Protein AF-0000000078818661 (afdb_homodimer)

pLDDT: mean 88.63, std 14.0, range [33.19, 98.12]

Radius of gyration: 23.19 Å; Cα contacts (8 Å, |Δi|>4): 278; chains: 2; bounding box: 68×76×62 Å

Nearest PDB structures (foldseek):
  8auw-assembly1_D  TM=5.737E-01  e=3.000E+00  Homo sapiens
  8auw-assembly1_D  TM=5.740E-01  e=3.003E+00  Homo sapiens

Secondary structure (DSSP, 8-state):
------------PPPPPPPHHHHHHHHHHHHHHHHHHHHHHHHHHH-HHHHHHHHHHHHHHHHHHHHHHHHHHHHHHHHHHHTTHHHHHHTTPPPPHHHHHHHHHHHHHHHH--HHHHHHHHHHHHHHHHHHHHHHHTTSS--/------------PPPPPPPHHHHHHHHHHHHHHHHHHHHHHHHHHH-HHHHHHHHHHHHHHHHHHHHHHHHHHHHHHHHHHHTTHHHHHHTTPPPPHHHHHHHHHHHHHHHH--HHHHHHHHHHHHHHHHHHHHHHHTTSS--

Sequence (286 aa):
MMTKTKSETPTFEIPRGYGMPVINLYFWVGLVSAILLRGIIIADHYSVFWGKAIWYLGVTGYLWFFTHRYHIAKRRFGVVKDLDLLEKVRTRQKLSEKDLEGMEYLLWSLSVSKERSNYLVISLFSVIAVCLSLCLDLGILKLMMTKTKSETPTFEIPRGYGMPVINLYFWVGLVSAILLRGIIIADHYSVFWGKAIWYLGVTGYLWFFTHRYHIAKRRFGVVKDLDLLEKVRTRQKLSEKDLEGMEYLLWSLSVSKERSNYLVISLFSVIAVCLSLCLDLGILKL

Organism: Methanosarcina acetivorans (strain ATCC 35395 / DSM 2834 / JCM 12185 / C2A) (NCBI:txid188937)

Structure (mmCIF, N/CA/C/O backbone):
data_AF-0000000078818661-model_v1
#
loop_
_entity.id
_entity.type
_entity.pdbx_description
1 polymer 'DUF4234 domain-containing protein'
#
loop_
_atom_site.group_PDB
_atom_site.id
_atom_site.type_symbol
_atom_site.label_atom_id
_atom_site.label_alt_id
_atom_site.label_comp_id
_atom_site.label_asym_id
_atom_site.label_entity_id
_atom_site.label_seq_id
_atom_site.pdbx_PDB_ins_code
_atom_site.Cartn_x
_atom_site.Cartn_y
_atom_site.Cartn_z
_atom_site.occupancy
_atom_site.B_iso_or_equiv
_atom_site.auth_seq_id
_atom_site.auth_comp_id
_atom_site.auth_asym_id
_atom_site.auth_atom_id
_atom_site.pdbx_PDB_model_num
ATOM 1 N N . MET A 1 1 ? -34.562 42.719 -7.43 1 33.19 1 MET A N 1
ATOM 2 C CA . MET A 1 1 ? -33.688 42.125 -6.41 1 33.19 1 MET A CA 1
ATOM 3 C C . MET A 1 1 ? -33.094 40.812 -6.891 1 33.19 1 MET A C 1
ATOM 5 O O . MET A 1 1 ? -33.812 39.812 -7.074 1 33.19 1 MET A O 1
ATOM 9 N N . MET A 1 2 ? -32.125 40.812 -7.746 1 39.88 2 MET A N 1
ATOM 10 C CA . MET A 1 2 ? -31.422 39.656 -8.344 1 39.88 2 MET A CA 1
ATOM 11 C C . MET A 1 2 ? -30.781 38.781 -7.273 1 39.88 2 MET A C 1
ATOM 13 O O . MET A 1 2 ? -29.969 39.25 -6.488 1 39.88 2 MET A O 1
ATOM 17 N N . THR A 1 3 ? -31.438 37.781 -6.723 1 40.47 3 THR A N 1
ATOM 18 C CA . THR A 1 3 ? -30.844 36.781 -5.852 1 40.47 3 THR A CA 1
ATOM 19 C C . THR A 1 3 ? -29.516 36.281 -6.414 1 40.47 3 THR A C 1
ATOM 21 O O . THR A 1 3 ? -29.484 35.688 -7.496 1 40.47 3 THR A O 1
ATOM 24 N N . LYS A 1 4 ? -28.406 36.938 -6.227 1 41.94 4 LYS A N 1
ATOM 25 C CA . LYS A 1 4 ? -27.094 36.344 -6.461 1 41.94 4 LYS A CA 1
ATOM 26 C C . LYS A 1 4 ? -27.047 34.875 -5.965 1 41.94 4 LYS A C 1
ATOM 28 O O . LYS A 1 4 ? -27.125 34.625 -4.762 1 41.94 4 LYS A O 1
ATOM 33 N N . THR A 1 5 ? -27.438 33.906 -6.633 1 40.78 5 THR A N 1
ATOM 34 C CA . THR A 1 5 ? -27.125 32.531 -6.34 1 40.78 5 THR A CA 1
ATOM 35 C C . THR A 1 5 ? -25.641 32.344 -6.023 1 40.78 5 THR A C 1
ATOM 37 O O . THR A 1 5 ? -24.797 32.438 -6.918 1 40.78 5 THR A O 1
ATOM 40 N N . LYS A 1 6 ? -25.188 32.844 -4.898 1 42.25 6 LYS A N 1
ATOM 41 C CA . LYS A 1 6 ? -23.859 32.469 -4.422 1 42.25 6 LYS A CA 1
ATOM 42 C C . LYS A 1 6 ? -23.547 31.016 -4.754 1 42.25 6 LYS A C 1
ATOM 44 O O . LYS A 1 6 ? -24.25 30.109 -4.293 1 42.25 6 LYS A O 1
ATOM 49 N N . SER A 1 7 ? -23.125 30.594 -5.855 1 42.97 7 SER A N 1
ATOM 50 C CA . SER A 1 7 ? -22.562 29.297 -6.188 1 42.97 7 SER A CA 1
ATOM 51 C C . SER A 1 7 ? -21.781 28.719 -5.012 1 42.97 7 SER A C 1
ATOM 53 O O . SER A 1 7 ? -20.766 29.281 -4.586 1 42.97 7 SER A O 1
ATOM 55 N N . GLU A 1 8 ? -22.375 28.188 -3.936 1 43 8 GLU A N 1
ATOM 56 C CA . GLU A 1 8 ? -21.734 27.469 -2.844 1 43 8 GLU A CA 1
ATOM 57 C C . GLU A 1 8 ? -20.609 26.578 -3.359 1 43 8 GLU A C 1
ATOM 59 O O . GLU A 1 8 ? -20.859 25.688 -4.176 1 43 8 GLU A O 1
ATOM 64 N N . THR A 1 9 ? -19.469 26.953 -3.752 1 49.12 9 THR A N 1
ATOM 65 C CA . THR A 1 9 ? -18.328 26.094 -4.039 1 49.12 9 THR A CA 1
ATOM 66 C C . THR A 1 9 ? -18.375 24.828 -3.189 1 49.12 9 THR A C 1
ATOM 68 O O . THR A 1 9 ? -18.531 24.906 -1.968 1 49.12 9 THR A O 1
ATOM 71 N N . PRO A 1 10 ? -18.844 23.781 -3.66 1 58.66 10 PRO A N 1
ATOM 72 C CA . PRO A 1 10 ? -18.969 22.547 -2.869 1 58.66 10 PRO A CA 1
ATOM 73 C C . PRO A 1 10 ? -17.859 22.406 -1.827 1 58.66 10 PRO A C 1
ATOM 75 O O . PRO A 1 10 ? -16.672 22.516 -2.16 1 58.66 10 PRO A O 1
ATOM 78 N N . THR A 1 11 ? -18.141 22.891 -0.631 1 74.5 11 THR A N 1
ATOM 79 C CA . THR A 1 11 ? -17.25 22.844 0.518 1 74.5 11 THR A CA 1
ATOM 80 C C . THR A 1 11 ? -16.672 21.438 0.705 1 74.5 11 THR A C 1
ATOM 82 O O . THR A 1 11 ? -17.406 20.453 0.696 1 74.5 11 THR A O 1
ATOM 85 N N . PHE A 1 12 ? -15.43 21.203 0.34 1 86 12 PHE A N 1
ATOM 86 C CA . PHE A 1 12 ? -14.719 19.938 0.552 1 86 12 PHE A CA 1
ATOM 87 C C . PHE A 1 12 ? -14.984 19.406 1.954 1 86 12 PHE A C 1
ATOM 89 O O . PHE A 1 12 ? -14.844 20.125 2.939 1 86 12 PHE A O 1
ATOM 96 N N . GLU A 1 13 ? -15.602 18.203 1.942 1 92.81 13 GLU A N 1
ATOM 97 C CA . GLU A 1 13 ? -15.828 17.547 3.227 1 92.81 13 GLU A CA 1
ATOM 98 C C . GLU A 1 13 ? -14.68 16.609 3.586 1 92.81 13 GLU A C 1
ATOM 100 O O . GLU A 1 13 ? -14.266 15.773 2.775 1 92.81 13 GLU A O 1
ATOM 105 N N . ILE A 1 14 ? -14.172 16.703 4.789 1 95.19 14 ILE A N 1
ATOM 106 C CA . ILE A 1 14 ? -13.109 15.844 5.293 1 95.19 14 ILE A CA 1
ATOM 107 C C . ILE A 1 14 ? -13.672 14.445 5.555 1 95.19 14 ILE A C 1
ATOM 109 O O . ILE A 1 14 ? -14.695 14.297 6.227 1 95.19 14 ILE A O 1
ATOM 113 N N . PRO A 1 15 ? -13.023 13.492 5.035 1 95.31 15 PRO A N 1
ATOM 114 C CA . PRO A 1 15 ? -13.508 12.125 5.27 1 95.31 15 PRO A CA 1
ATOM 115 C C . PRO A 1 15 ? -13.492 11.742 6.75 1 95.31 15 PRO A C 1
ATOM 117 O O . PRO A 1 15 ? -12.703 12.281 7.523 1 95.31 15 PRO A O 1
ATOM 120 N N . ARG A 1 16 ? -14.43 10.805 6.977 1 93.12 16 ARG A N 1
ATOM 121 C CA . ARG A 1 16 ? -14.453 10.25 8.328 1 93.12 16 ARG A CA 1
ATOM 122 C C . ARG A 1 16 ? -13.57 9.016 8.422 1 93.12 16 ARG A C 1
ATOM 124 O O . ARG A 1 16 ? -13.547 8.188 7.512 1 93.12 16 ARG A O 1
ATOM 131 N N . GLY A 1 17 ? -12.891 8.961 9.57 1 92.38 17 GLY A N 1
ATOM 132 C CA . GLY A 1 17 ? -12.047 7.801 9.797 1 92.38 17 GLY A CA 1
ATOM 133 C C . GLY A 1 17 ? -12.828 6.516 9.992 1 92.38 17 GLY A C 1
ATOM 134 O O . GLY A 1 17 ? -13.938 6.535 10.539 1 92.38 17 GLY A O 1
ATOM 135 N N . TYR A 1 18 ? -12.219 5.426 9.555 1 92.19 18 TYR A N 1
ATOM 136 C CA . TYR A 1 18 ? -12.805 4.113 9.797 1 92.19 18 TYR A CA 1
ATOM 137 C C . TYR A 1 18 ? -12.586 3.682 11.242 1 92.19 18 TYR A C 1
ATOM 139 O O . TYR A 1 18 ? -11.594 4.055 11.867 1 92.19 18 TYR A O 1
ATOM 147 N N . GLY A 1 19 ? -13.555 2.807 11.672 1 93.94 19 GLY A N 1
ATOM 148 C CA . GLY A 1 19 ? -13.359 2.23 12.992 1 93.94 19 GLY A CA 1
ATOM 149 C C . GLY A 1 19 ? -12.336 1.109 13.008 1 93.94 19 GLY A C 1
ATOM 150 O O . GLY A 1 19 ? -11.969 0.582 11.961 1 93.94 19 GLY A O 1
ATOM 151 N N . MET A 1 20 ? -11.906 0.741 14.195 1 94.31 20 MET A N 1
ATOM 152 C CA . MET A 1 20 ? -10.844 -0.239 14.375 1 94.31 20 MET A CA 1
ATOM 153 C C . MET A 1 20 ? -11.266 -1.607 13.852 1 94.31 20 MET A C 1
ATOM 155 O O . MET A 1 20 ? -10.461 -2.316 13.242 1 94.31 20 MET A O 1
ATOM 159 N N . PRO A 1 21 ? -12.469 -2.018 14 1 96.06 21 PRO A N 1
ATOM 160 C CA . PRO A 1 21 ? -12.859 -3.322 13.461 1 96.06 21 PRO A CA 1
ATOM 161 C C . PRO A 1 21 ? -12.719 -3.406 11.945 1 96.06 21 PRO A C 1
ATOM 163 O O . PRO A 1 21 ? -12.32 -4.445 11.414 1 96.06 21 PRO A O 1
ATOM 166 N N . VAL A 1 22 ? -13.062 -2.318 11.297 1 95.44 22 VAL A N 1
ATOM 167 C CA . VAL A 1 22 ? -12.938 -2.289 9.836 1 95.44 22 VAL A CA 1
ATOM 168 C C . VAL A 1 22 ? -11.461 -2.348 9.445 1 95.44 22 VAL A C 1
ATOM 170 O O . VAL A 1 22 ? -11.086 -3.092 8.539 1 95.44 22 VAL A O 1
ATOM 173 N N . ILE A 1 23 ? -10.68 -1.639 10.094 1 96.06 23 ILE A N 1
ATOM 174 C CA . ILE A 1 23 ? -9.242 -1.621 9.82 1 96.06 23 ILE A CA 1
ATOM 175 C C . ILE A 1 23 ? -8.664 -3.021 10.008 1 96.06 23 ILE A C 1
ATOM 177 O O . ILE A 1 23 ? -7.91 -3.508 9.164 1 96.06 23 ILE A O 1
ATOM 181 N N . ASN A 1 24 ? -9.086 -3.648 11.062 1 95.56 24 ASN A N 1
ATOM 182 C CA . ASN A 1 24 ? -8.602 -4.996 11.344 1 95.56 24 ASN A CA 1
ATOM 183 C C . ASN A 1 24 ? -9.094 -6 10.305 1 95.56 24 ASN A C 1
ATOM 185 O O . ASN A 1 24 ? -8.367 -6.93 9.945 1 95.56 24 ASN A O 1
ATOM 189 N N . LEU A 1 25 ? -10.258 -5.863 9.867 1 96.31 25 LEU A N 1
ATOM 190 C CA . LEU A 1 25 ? -10.805 -6.742 8.844 1 96.31 25 LEU A CA 1
ATOM 191 C C . LEU A 1 25 ? -9.945 -6.719 7.586 1 96.31 25 LEU A C 1
ATOM 193 O O . LEU A 1 25 ? -9.547 -7.773 7.086 1 96.31 25 LEU A O 1
ATOM 197 N N . TYR A 1 26 ? -9.68 -5.57 7.152 1 95.5 26 TYR A N 1
ATOM 198 C CA . TYR A 1 26 ? -8.922 -5.457 5.91 1 95.5 26 TYR A CA 1
ATOM 199 C C . TYR A 1 26 ? -7.473 -5.879 6.117 1 95.5 26 TYR A C 1
ATOM 201 O O . TYR A 1 26 ? -6.832 -6.402 5.199 1 95.5 26 TYR A O 1
ATOM 209 N N . PHE A 1 27 ? -6.961 -5.684 7.324 1 96 27 PHE A N 1
ATOM 210 C CA . PHE A 1 27 ? -5.645 -6.223 7.641 1 96 27 PHE A CA 1
ATOM 211 C C . PHE A 1 27 ? -5.621 -7.734 7.453 1 96 27 PHE A C 1
ATOM 213 O O . PHE A 1 27 ? -4.73 -8.273 6.793 1 96 27 PHE A O 1
ATOM 220 N N . TRP A 1 28 ? -6.605 -8.391 7.941 1 94.81 28 TRP A N 1
ATOM 221 C CA . TRP A 1 28 ? -6.664 -9.852 7.875 1 94.81 28 TRP A CA 1
ATOM 222 C C . TRP A 1 28 ? -6.906 -10.32 6.445 1 94.81 28 TRP A C 1
ATOM 224 O O . TRP A 1 28 ? -6.352 -11.336 6.016 1 94.81 28 TRP A O 1
ATOM 234 N N . VAL A 1 29 ? -7.711 -9.617 5.707 1 95.44 29 VAL A N 1
ATOM 235 C CA . VAL A 1 29 ? -7.953 -9.953 4.309 1 95.44 29 VAL A CA 1
ATOM 236 C C . VAL A 1 29 ? -6.637 -9.914 3.533 1 95.44 29 VAL A C 1
ATOM 238 O O . VAL A 1 29 ? -6.328 -10.828 2.766 1 95.44 29 VAL A O 1
ATOM 241 N N . GLY A 1 30 ? -5.887 -8.844 3.764 1 94.38 30 GLY A N 1
ATOM 242 C CA . GLY A 1 30 ? -4.598 -8.727 3.104 1 94.38 30 GLY A CA 1
ATOM 243 C C . GLY A 1 30 ? -3.617 -9.812 3.506 1 94.38 30 GLY A C 1
ATOM 244 O O . GLY A 1 30 ? -2.936 -10.391 2.654 1 94.38 30 GLY A O 1
ATOM 245 N N . LEU A 1 31 ? -3.652 -10.125 4.754 1 93.94 31 LEU A N 1
ATOM 246 C CA . LEU A 1 31 ? -2.738 -11.125 5.297 1 93.94 31 LEU A CA 1
ATOM 247 C C . LEU A 1 31 ? -3.053 -12.508 4.742 1 93.94 31 LEU A C 1
ATOM 249 O O . LEU A 1 31 ? -2.162 -13.195 4.238 1 93.94 31 LEU A O 1
ATOM 253 N N . VAL A 1 32 ? -4.246 -12.883 4.809 1 94.75 32 VAL A N 1
ATOM 254 C CA . VAL A 1 32 ? -4.672 -14.203 4.348 1 94.75 32 VAL A CA 1
ATOM 255 C C . VAL A 1 32 ? -4.414 -14.336 2.85 1 94.75 32 VAL A C 1
ATOM 257 O O . VAL A 1 32 ? -3.91 -15.359 2.387 1 94.75 32 VAL A O 1
ATOM 260 N N . SER A 1 33 ? -4.699 -13.305 2.084 1 94.5 33 SER A N 1
ATOM 261 C CA . SER A 1 33 ? -4.48 -13.328 0.641 1 94.5 33 SER A CA 1
ATOM 262 C C . SER A 1 33 ? -3 -13.461 0.306 1 94.5 33 SER A C 1
ATOM 264 O O . SER A 1 33 ? -2.631 -14.188 -0.62 1 94.5 33 SER A O 1
ATOM 266 N N . ALA A 1 34 ? -2.18 -12.781 1.08 1 92.44 34 ALA A N 1
ATOM 267 C CA . ALA A 1 34 ? -0.736 -12.875 0.88 1 92.44 34 ALA A CA 1
ATOM 268 C C . ALA A 1 34 ? -0.245 -14.305 1.071 1 92.44 34 ALA A C 1
ATOM 270 O O . ALA A 1 34 ? 0.523 -14.82 0.256 1 92.44 34 ALA A O 1
ATOM 271 N N . ILE A 1 35 ? -0.68 -14.898 2.072 1 91.81 35 ILE A N 1
ATOM 272 C CA . ILE A 1 35 ? -0.265 -16.266 2.404 1 91.81 35 ILE A CA 1
ATOM 273 C C . ILE A 1 35 ? -0.778 -17.234 1.345 1 91.81 35 ILE A C 1
ATOM 275 O O . ILE A 1 35 ? -0.036 -18.094 0.876 1 91.81 35 ILE A O 1
ATOM 279 N N . LEU A 1 36 ? -2.004 -17.109 0.917 1 92.31 36 LEU A N 1
ATOM 280 C CA . LEU A 1 36 ? -2.6 -17.984 -0.092 1 92.31 36 LEU A CA 1
ATOM 281 C C . LEU A 1 36 ? -1.833 -17.891 -1.407 1 92.31 36 LEU A C 1
ATOM 283 O O . LEU A 1 36 ? -1.448 -18.922 -1.976 1 92.31 36 LEU A O 1
ATOM 287 N N . LEU A 1 37 ? -1.537 -16.75 -1.837 1 90.06 37 LEU A N 1
ATOM 288 C CA . LEU A 1 37 ? -0.916 -16.547 -3.143 1 90.06 37 LEU A CA 1
ATOM 289 C C . LEU A 1 37 ? 0.543 -17 -3.121 1 90.06 37 LEU A C 1
ATOM 291 O O . LEU A 1 37 ? 1.099 -17.375 -4.156 1 90.06 37 LEU A O 1
ATOM 295 N N . ARG A 1 38 ? 1.133 -17 -1.947 1 89.56 38 ARG A N 1
ATOM 296 C CA . ARG A 1 38 ? 2.488 -17.531 -1.834 1 89.56 38 ARG A CA 1
ATOM 297 C C . ARG A 1 38 ? 2.475 -19.062 -1.725 1 89.56 38 ARG A C 1
ATOM 299 O O . ARG A 1 38 ? 3.451 -19.719 -2.078 1 89.56 38 ARG A O 1
ATOM 306 N N . GLY A 1 39 ? 1.391 -19.516 -1.301 1 86.81 39 GLY A N 1
ATOM 307 C CA . GLY A 1 39 ? 1.268 -20.953 -1.115 1 86.81 39 GLY A CA 1
ATOM 308 C C . GLY A 1 39 ? 0.854 -21.688 -2.377 1 86.81 39 GLY A C 1
ATOM 309 O O . GLY A 1 39 ? 0.792 -22.922 -2.396 1 86.81 39 GLY A O 1
ATOM 310 N N . ILE A 1 40 ? 0.627 -21 -3.475 1 85.19 40 ILE A N 1
ATOM 311 C CA . ILE A 1 40 ? 0.124 -21.609 -4.703 1 85.19 40 ILE A CA 1
ATOM 312 C C . ILE A 1 40 ? 1.119 -22.641 -5.211 1 85.19 40 ILE A C 1
ATOM 314 O O . ILE A 1 40 ? 0.721 -23.688 -5.73 1 85.19 40 ILE A O 1
ATOM 318 N N . ILE A 1 41 ? 2.373 -22.344 -5.105 1 78.88 41 ILE A N 1
ATOM 319 C CA . ILE A 1 41 ? 3.4 -23.234 -5.617 1 78.88 41 ILE A CA 1
ATOM 320 C C . ILE A 1 41 ? 3.312 -24.578 -4.898 1 78.88 41 ILE A C 1
ATOM 322 O O . ILE A 1 41 ? 3.471 -25.641 -5.52 1 78.88 41 ILE A O 1
ATOM 326 N N . ILE A 1 42 ? 3.107 -24.531 -3.629 1 80.06 42 ILE A N 1
ATOM 327 C CA . ILE A 1 42 ? 2.975 -25.75 -2.83 1 80.06 42 ILE A CA 1
ATOM 328 C C . ILE A 1 42 ? 1.675 -26.453 -3.188 1 80.06 42 ILE A C 1
ATOM 330 O O . ILE A 1 42 ? 1.65 -27.688 -3.322 1 80.06 42 ILE A O 1
ATOM 334 N N . ALA A 1 43 ? 0.648 -25.734 -3.4 1 82.44 43 ALA A N 1
ATOM 335 C CA . ALA A 1 43 ? -0.659 -26.297 -3.727 1 82.44 43 ALA A CA 1
ATOM 336 C C . ALA A 1 43 ? -0.633 -26.984 -5.086 1 82.44 43 ALA A C 1
ATOM 338 O O . ALA A 1 43 ? -1.254 -28.047 -5.266 1 82.44 43 ALA A O 1
ATOM 339 N N . ASP A 1 44 ? 0.111 -26.391 -5.957 1 78.81 44 ASP A N 1
ATOM 340 C CA . ASP A 1 44 ? 0.219 -26.938 -7.309 1 78.81 44 ASP A CA 1
ATOM 341 C C . ASP A 1 44 ? 0.931 -28.281 -7.297 1 78.81 44 ASP A C 1
ATOM 343 O O . ASP A 1 44 ? 0.694 -29.125 -8.172 1 78.81 44 ASP A O 1
ATOM 347 N N . HIS A 1 45 ? 1.771 -28.469 -6.328 1 76.81 45 HIS A N 1
ATOM 348 C CA . HIS A 1 45 ? 2.467 -29.734 -6.199 1 76.81 45 HIS A CA 1
ATOM 349 C C . HIS A 1 45 ? 1.516 -30.844 -5.75 1 76.81 45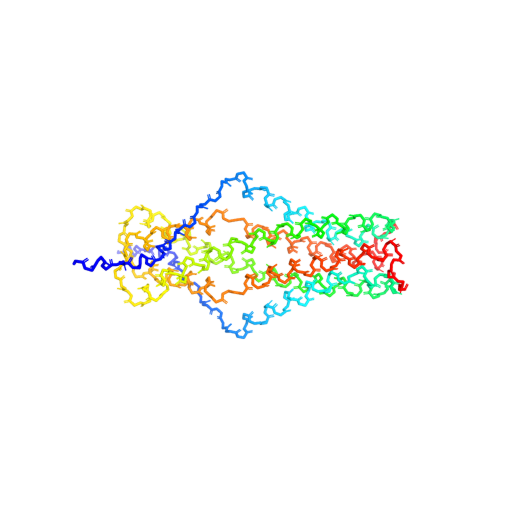 HIS A C 1
ATOM 351 O O . HIS A 1 45 ? 1.688 -32 -6.117 1 76.81 45 HIS A O 1
ATOM 357 N N . TYR A 1 46 ? 0.535 -30.484 -5.082 1 79.56 46 TYR A N 1
ATOM 358 C CA . TYR A 1 46 ? -0.405 -31.469 -4.566 1 79.56 46 TYR A CA 1
ATOM 359 C C . TYR A 1 46 ? -1.481 -31.797 -5.594 1 79.56 46 TYR A C 1
ATOM 361 O O . TYR A 1 46 ? -1.759 -32.969 -5.871 1 79.56 46 TYR A O 1
ATOM 369 N N . SER A 1 47 ? -2.168 -30.812 -6.051 1 83.75 47 SER A N 1
ATOM 370 C CA . SER A 1 47 ? -3.201 -31 -7.066 1 83.75 47 SER A CA 1
ATOM 371 C C . SER A 1 47 ? -3.518 -29.703 -7.789 1 83.75 47 SER A C 1
ATOM 373 O O . SER A 1 47 ? -3.445 -28.625 -7.195 1 83.75 47 SER A O 1
ATOM 375 N N . VAL A 1 48 ? -3.943 -29.859 -8.984 1 76.69 48 VAL A N 1
ATOM 376 C CA . VAL A 1 48 ? -4.328 -28.734 -9.828 1 76.69 48 VAL A CA 1
ATOM 377 C C . VAL A 1 48 ? -5.578 -28.062 -9.25 1 76.69 48 VAL A C 1
ATOM 379 O O . VAL A 1 48 ? -5.703 -26.844 -9.289 1 76.69 48 VAL A O 1
ATOM 382 N N . PHE A 1 49 ? -6.406 -28.875 -8.688 1 83.88 49 PHE A N 1
ATOM 383 C CA . PHE A 1 49 ? -7.648 -28.359 -8.117 1 83.88 49 PHE A CA 1
ATOM 384 C C . PHE A 1 49 ? -7.359 -27.391 -6.977 1 83.88 49 PHE A C 1
ATOM 386 O O . PHE A 1 49 ? -7.887 -26.281 -6.957 1 83.88 49 PHE A O 1
ATOM 393 N N . TRP A 1 50 ? -6.512 -27.766 -6.117 1 85.62 50 TRP A N 1
ATOM 394 C CA . TRP A 1 50 ? -6.199 -26.938 -4.961 1 85.62 50 TRP A CA 1
ATOM 395 C C . TRP A 1 50 ? -5.422 -25.703 -5.383 1 85.62 50 TRP A C 1
ATOM 397 O O . TRP A 1 50 ? -5.582 -24.625 -4.793 1 85.62 50 TRP A O 1
ATOM 407 N N . GLY A 1 51 ? -4.551 -25.812 -6.355 1 83.38 51 GLY A N 1
ATOM 408 C CA . GLY A 1 51 ? -3.865 -24.656 -6.895 1 83.38 51 GLY A CA 1
ATOM 409 C C . GLY A 1 51 ? -4.812 -23.594 -7.418 1 83.38 51 GLY A C 1
ATOM 410 O O . GLY A 1 51 ? -4.668 -22.406 -7.09 1 83.38 51 GLY A O 1
ATOM 411 N N . LYS A 1 52 ? -5.816 -24.078 -8.078 1 85.69 52 LYS A N 1
ATOM 412 C CA . LYS A 1 52 ? -6.793 -23.156 -8.648 1 85.69 52 LYS A CA 1
ATOM 413 C C . LYS A 1 52 ? -7.672 -22.547 -7.559 1 85.69 52 LYS A C 1
ATOM 415 O O . LYS A 1 52 ? -7.941 -21.344 -7.574 1 85.69 52 LYS A O 1
ATOM 420 N N . ALA A 1 53 ? -8.102 -23.312 -6.719 1 89.12 53 ALA A N 1
ATOM 421 C CA . ALA A 1 53 ? -8.961 -22.844 -5.633 1 89.12 53 ALA A CA 1
ATOM 422 C C . ALA A 1 53 ? -8.258 -21.766 -4.805 1 89.12 53 ALA A C 1
ATOM 424 O O . ALA A 1 53 ? -8.844 -20.719 -4.508 1 89.12 53 ALA A O 1
ATOM 425 N N . ILE A 1 54 ? -7.012 -22.016 -4.5 1 91.25 54 ILE A N 1
ATOM 426 C CA . ILE A 1 54 ? -6.227 -21.078 -3.695 1 91.25 54 ILE A CA 1
ATOM 427 C C . ILE A 1 54 ? -5.953 -19.812 -4.488 1 91.25 54 ILE A C 1
ATOM 429 O O . ILE A 1 54 ? -5.957 -18.703 -3.93 1 91.25 54 ILE A O 1
ATOM 433 N N . TRP A 1 55 ? -5.742 -19.969 -5.734 1 90.25 55 TRP A N 1
ATOM 434 C CA . TRP A 1 55 ? -5.539 -18.797 -6.59 1 90.25 55 TRP A CA 1
ATOM 435 C C . TRP A 1 55 ? -6.781 -17.922 -6.617 1 90.25 55 TRP A C 1
ATOM 437 O O . TRP A 1 55 ? -6.691 -16.703 -6.426 1 90.25 55 TRP A O 1
ATOM 447 N N . TYR A 1 56 ? -7.969 -18.484 -6.762 1 92.12 56 TYR A N 1
ATOM 448 C CA . TYR A 1 56 ? -9.219 -17.734 -6.801 1 92.12 56 TYR A CA 1
ATOM 449 C C . TYR A 1 56 ? -9.461 -17.016 -5.48 1 92.12 56 TYR A C 1
ATOM 451 O O . TYR A 1 56 ? -9.805 -15.828 -5.465 1 92.12 56 TYR A O 1
ATOM 459 N N . LEU A 1 57 ? -9.234 -17.672 -4.461 1 93.62 57 LEU A N 1
ATOM 460 C CA . LEU A 1 57 ? -9.461 -17.094 -3.143 1 93.62 57 LEU A CA 1
ATOM 461 C C . LEU A 1 57 ? -8.461 -15.969 -2.875 1 93.62 57 LEU A C 1
ATOM 463 O O . LEU A 1 57 ? -8.836 -14.898 -2.375 1 93.62 57 LEU A O 1
ATOM 467 N N . GLY A 1 58 ? -7.227 -16.203 -3.18 1 94 58 GLY A N 1
ATOM 468 C CA . GLY A 1 58 ? -6.191 -15.203 -2.975 1 94 58 GLY A CA 1
ATOM 469 C C . GLY A 1 58 ? -6.391 -13.953 -3.814 1 94 58 GLY A C 1
ATOM 470 O O . GLY A 1 58 ? -6.316 -12.836 -3.301 1 94 58 GLY A O 1
ATOM 471 N N . VAL A 1 59 ? -6.68 -14.148 -5.047 1 94 59 VAL A N 1
ATOM 472 C CA . VAL A 1 59 ? -6.82 -13.023 -5.969 1 94 59 VAL A CA 1
ATOM 473 C C . VAL A 1 59 ? -8.078 -12.227 -5.617 1 94 59 VAL A C 1
ATOM 475 O O . VAL A 1 59 ? -8.062 -10.992 -5.641 1 94 59 VAL A O 1
ATOM 478 N N . THR A 1 60 ? -9.164 -12.891 -5.258 1 94.81 60 THR A N 1
ATOM 479 C CA . THR A 1 60 ? -10.375 -12.195 -4.852 1 94.81 60 THR A CA 1
ATOM 480 C C . THR A 1 60 ? -10.148 -11.43 -3.551 1 94.81 60 THR A C 1
ATOM 482 O O . THR A 1 60 ? -10.625 -10.297 -3.395 1 94.81 60 THR A O 1
ATOM 485 N N . GLY A 1 61 ? -9.484 -12.047 -2.645 1 95.5 61 GLY A N 1
ATOM 486 C CA . GLY A 1 61 ? -9.117 -11.344 -1.424 1 95.5 61 GLY A CA 1
ATOM 487 C C . GLY A 1 61 ? -8.273 -10.109 -1.678 1 95.5 61 GLY A C 1
ATOM 488 O O . GLY A 1 61 ? -8.539 -9.039 -1.114 1 95.5 61 GLY A O 1
ATOM 489 N N . TYR A 1 62 ? -7.324 -10.227 -2.518 1 94.88 62 TYR A N 1
ATOM 490 C CA . TYR A 1 62 ? -6.473 -9.094 -2.85 1 94.88 62 TYR A CA 1
ATOM 491 C C . TYR A 1 62 ? -7.258 -8.016 -3.594 1 94.88 62 TYR A C 1
ATOM 493 O O . TYR A 1 62 ? -6.992 -6.824 -3.436 1 94.88 62 TYR A O 1
ATOM 501 N N . LEU A 1 63 ? -8.141 -8.445 -4.402 1 95.25 63 LEU A N 1
ATOM 502 C CA . LEU A 1 63 ? -9 -7.465 -5.055 1 95.25 63 LEU A CA 1
ATOM 503 C C . LEU A 1 63 ? -9.742 -6.617 -4.027 1 95.25 63 LEU A C 1
ATOM 505 O O . LEU A 1 63 ? -9.758 -5.387 -4.121 1 95.25 63 LEU A O 1
ATOM 509 N N . TRP A 1 64 ? -10.312 -7.289 -3.08 1 96.44 64 TRP A N 1
ATOM 510 C CA . TRP A 1 64 ? -11.031 -6.594 -2.018 1 96.44 64 TRP A CA 1
ATOM 511 C C . TRP A 1 64 ? -10.086 -5.715 -1.204 1 96.44 64 TRP A C 1
ATOM 513 O O . TRP A 1 64 ? -10.391 -4.551 -0.932 1 96.44 64 TRP A O 1
ATOM 523 N N . PHE A 1 65 ? -9 -6.168 -0.842 1 96.69 65 PHE A N 1
ATOM 524 C CA . PHE A 1 65 ? -8.016 -5.492 -0.009 1 96.69 65 PHE A CA 1
ATOM 525 C C . PHE A 1 65 ? -7.465 -4.258 -0.714 1 96.69 65 PHE A C 1
ATOM 527 O O . PHE A 1 65 ? -7.473 -3.158 -0.153 1 96.69 65 PHE A O 1
ATOM 534 N N . PHE A 1 66 ? -7.043 -4.383 -1.923 1 95.88 66 PHE A N 1
ATOM 535 C CA . PHE A 1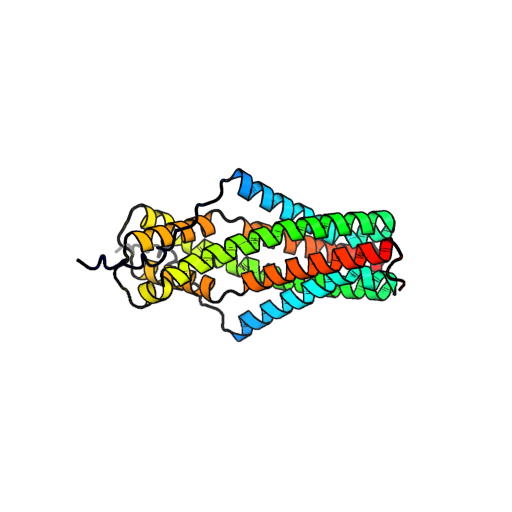 66 ? -6.355 -3.295 -2.604 1 95.88 66 PHE A CA 1
ATOM 536 C C . PHE A 1 66 ? -7.348 -2.252 -3.102 1 95.88 66 PHE A C 1
ATOM 538 O O . PHE A 1 66 ? -7 -1.08 -3.26 1 95.88 66 PHE A O 1
ATOM 545 N N . THR A 1 67 ? -8.609 -2.666 -3.375 1 95.94 67 THR A N 1
ATOM 546 C CA . THR A 1 67 ? -9.633 -1.665 -3.646 1 95.94 67 THR A CA 1
ATOM 547 C C . THR A 1 67 ? -9.844 -0.761 -2.434 1 95.94 67 THR A C 1
ATOM 549 O O . THR A 1 67 ? -9.969 0.457 -2.576 1 95.94 67 THR A O 1
ATOM 552 N N . HIS A 1 68 ? -9.891 -1.384 -1.298 1 96.06 68 HIS A N 1
ATOM 553 C CA . HIS A 1 68 ? -9.992 -0.601 -0.072 1 96.06 68 HIS A CA 1
ATOM 554 C C . HIS A 1 68 ? -8.789 0.321 0.097 1 96.06 68 HIS A C 1
ATOM 556 O O . HIS A 1 68 ? -8.945 1.496 0.435 1 96.06 68 HIS A O 1
ATOM 562 N N . ARG A 1 69 ? -7.609 -0.192 -0.135 1 95.88 69 ARG A N 1
ATOM 563 C CA . ARG A 1 69 ? -6.402 0.622 -0.019 1 95.88 69 ARG A CA 1
ATOM 564 C C . ARG A 1 69 ? -6.43 1.783 -1.007 1 95.88 69 ARG A C 1
ATOM 566 O O . ARG A 1 69 ? -5.969 2.883 -0.693 1 95.88 69 ARG A O 1
ATOM 573 N N . TYR A 1 70 ? -6.922 1.499 -2.154 1 96.19 70 TYR A N 1
ATOM 574 C CA . TYR A 1 70 ? -7.086 2.553 -3.15 1 96.19 70 TYR A CA 1
ATOM 575 C C . TYR A 1 70 ? -7.988 3.662 -2.623 1 96.19 70 TYR A C 1
ATOM 577 O O . TYR A 1 70 ? -7.66 4.848 -2.742 1 96.19 70 TYR A O 1
ATOM 585 N N . HIS A 1 71 ? -9.102 3.262 -2.08 1 96.25 71 HIS A N 1
ATOM 586 C CA . HIS A 1 71 ? -10.055 4.227 -1.545 1 96.25 71 HIS A CA 1
ATOM 587 C C . HIS A 1 71 ? -9.43 5.07 -0.443 1 96.25 71 HIS A C 1
ATOM 589 O O . HIS A 1 71 ? -9.586 6.293 -0.426 1 96.25 71 HIS A O 1
ATOM 595 N N . ILE A 1 72 ? -8.68 4.504 0.441 1 96.38 72 ILE A N 1
ATOM 596 C CA . ILE A 1 72 ? -8.031 5.207 1.54 1 96.38 72 ILE A CA 1
ATOM 597 C C . ILE A 1 72 ? -6.992 6.184 0.987 1 96.38 72 ILE A C 1
ATOM 599 O O . ILE A 1 72 ? -6.945 7.348 1.394 1 96.38 72 ILE A O 1
ATOM 603 N N . ALA A 1 73 ? -6.188 5.691 0.08 1 96.62 73 ALA A N 1
ATOM 604 C CA . ALA A 1 73 ? -5.145 6.531 -0.501 1 96.62 73 ALA A CA 1
ATOM 605 C C . ALA A 1 73 ? -5.746 7.711 -1.258 1 96.62 73 ALA A C 1
ATOM 607 O O . ALA A 1 73 ? -5.211 8.82 -1.218 1 96.62 73 ALA A O 1
ATOM 608 N N . LYS A 1 74 ? -6.793 7.445 -1.926 1 96.38 74 LYS A N 1
ATOM 609 C CA . LYS A 1 74 ? -7.484 8.508 -2.656 1 96.38 74 LYS A CA 1
ATOM 610 C C . LYS A 1 74 ? -8.008 9.578 -1.704 1 96.38 74 LYS A C 1
ATOM 612 O O . LYS A 1 74 ? -7.918 10.773 -1.993 1 96.38 74 LYS A O 1
ATOM 617 N N . ARG A 1 75 ? -8.547 9.156 -0.628 1 96.62 75 ARG A N 1
ATOM 618 C CA . ARG A 1 75 ? -9.055 10.086 0.38 1 96.62 75 ARG A CA 1
ATOM 619 C C . ARG A 1 75 ? -7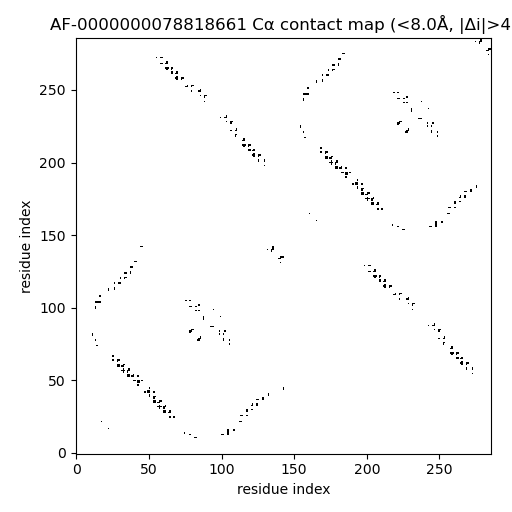.926 10.938 0.955 1 96.62 75 ARG A C 1
ATOM 621 O O . ARG A 1 75 ? -8.07 12.148 1.1 1 96.62 75 ARG A O 1
ATOM 628 N N . ARG A 1 76 ? -6.852 10.328 1.29 1 97.44 76 ARG A N 1
ATOM 629 C CA . ARG A 1 76 ? -5.711 11.07 1.813 1 97.44 76 ARG A CA 1
ATOM 630 C C . ARG A 1 76 ? -5.238 12.117 0.812 1 97.44 76 ARG A C 1
ATOM 632 O O . ARG A 1 76 ? -5.051 13.281 1.167 1 97.44 76 ARG A O 1
ATOM 639 N N . PHE A 1 77 ? -5.094 11.648 -0.364 1 97.19 77 PHE A N 1
ATOM 640 C CA . PHE A 1 77 ? -4.633 12.547 -1.416 1 97.19 77 PHE A CA 1
ATOM 641 C C . PHE A 1 77 ? -5.625 13.688 -1.631 1 97.19 77 PHE A C 1
ATOM 643 O O . PHE A 1 77 ? -5.223 14.836 -1.821 1 97.19 77 PHE A O 1
ATOM 650 N N . GLY A 1 78 ? -6.859 13.328 -1.658 1 97.19 78 GLY A N 1
ATOM 651 C CA . GLY A 1 78 ? -7.898 14.328 -1.83 1 97.19 78 GLY A CA 1
ATOM 652 C C . GLY A 1 78 ? -7.844 15.43 -0.789 1 97.19 78 GLY A C 1
ATOM 653 O O . GLY A 1 78 ? -7.996 16.609 -1.116 1 97.19 78 GLY A O 1
ATOM 654 N N . VAL A 1 79 ? -7.629 15.102 0.424 1 97.56 79 VAL A N 1
ATOM 655 C CA . VAL A 1 79 ? -7.543 16.078 1.502 1 97.56 79 VAL A CA 1
ATOM 656 C C . VAL A 1 79 ? -6.359 17.016 1.259 1 97.56 79 VAL A C 1
ATOM 658 O O . VAL A 1 79 ? -6.488 18.234 1.392 1 97.56 79 VAL A O 1
ATOM 661 N N . VAL A 1 80 ? -5.211 16.469 0.91 1 97.81 80 VAL A N 1
ATOM 662 C CA . VAL A 1 80 ? -4.012 17.25 0.651 1 97.81 80 VAL A CA 1
ATOM 663 C C . VAL A 1 80 ? -4.27 18.219 -0.501 1 97.81 80 VAL A C 1
ATOM 665 O O . VAL A 1 80 ? -3.961 19.406 -0.404 1 97.81 80 VAL A O 1
ATOM 668 N N . LYS A 1 81 ? -4.887 17.703 -1.529 1 97.38 81 LYS A N 1
ATOM 669 C CA . LYS A 1 81 ? -5.066 18.453 -2.77 1 97.38 81 LYS A CA 1
ATOM 670 C C . LYS A 1 81 ? -6.176 19.5 -2.631 1 97.38 81 LYS A C 1
ATOM 672 O O . LYS A 1 81 ? -5.977 20.672 -2.953 1 97.38 81 LYS A O 1
ATOM 677 N N . ASP A 1 82 ? -7.277 19.078 -2.154 1 96.75 82 ASP A N 1
ATOM 678 C CA . ASP A 1 82 ? -8.469 19.922 -2.158 1 96.75 82 ASP A CA 1
ATOM 679 C C . ASP A 1 82 ? -8.328 21.062 -1.148 1 96.75 82 ASP A C 1
ATOM 681 O O . ASP A 1 82 ? -8.906 22.141 -1.338 1 96.75 82 ASP A O 1
ATOM 685 N N . LEU A 1 83 ? -7.535 20.906 -0.122 1 97 83 LEU A N 1
ATOM 686 C CA . LEU A 1 83 ? -7.305 21.953 0.859 1 97 83 LEU A CA 1
ATOM 687 C C . LEU A 1 83 ? -5.992 22.672 0.583 1 97 83 LEU A C 1
ATOM 689 O O . LEU A 1 83 ? -5.609 23.578 1.326 1 97 83 LEU A O 1
ATOM 693 N N . ASP A 1 84 ? -5.281 22.219 -0.405 1 97 84 ASP A N 1
ATOM 694 C CA . ASP A 1 84 ? -3.998 22.797 -0.783 1 97 84 ASP A CA 1
ATOM 695 C C . ASP A 1 84 ? -3.055 22.875 0.415 1 97 84 ASP A C 1
ATOM 697 O O . ASP A 1 84 ? -2.445 23.906 0.668 1 97 84 ASP A O 1
ATOM 701 N N . LEU A 1 85 ? -2.996 21.797 1.165 1 97.75 85 LEU A N 1
ATOM 702 C CA . LEU A 1 85 ? -2.289 21.781 2.441 1 97.75 85 LEU A CA 1
ATOM 703 C C . LEU A 1 85 ? -0.783 21.891 2.23 1 97.75 85 LEU A C 1
ATOM 705 O O . LEU A 1 85 ? -0.085 22.531 3.008 1 97.75 85 LEU A O 1
ATOM 709 N N . LEU A 1 86 ? -0.262 21.266 1.235 1 97.56 86 LEU A N 1
ATOM 710 C CA . LEU A 1 86 ? 1.176 21.266 0.99 1 97.56 86 LEU A CA 1
ATOM 711 C C . LEU A 1 86 ? 1.683 22.688 0.735 1 97.56 86 LEU A C 1
ATOM 713 O O . LEU A 1 86 ? 2.668 23.109 1.338 1 97.56 86 LEU A O 1
ATOM 717 N N . GLU A 1 87 ? 1.031 23.375 -0.085 1 97.12 87 GLU A N 1
ATOM 718 C CA . GLU A 1 87 ? 1.444 24.734 -0.41 1 97.12 87 GLU A CA 1
ATOM 719 C C . GLU A 1 87 ? 1.343 25.641 0.809 1 97.12 87 GLU A C 1
ATOM 721 O O . GLU A 1 87 ? 2.24 26.453 1.062 1 97.12 87 GLU A O 1
ATOM 726 N N . LYS A 1 88 ? 0.295 25.531 1.542 1 96.38 88 LYS A N 1
ATOM 727 C CA . LYS A 1 88 ? 0.087 26.359 2.721 1 96.38 88 LYS A CA 1
ATOM 728 C C . LYS A 1 88 ? 1.189 26.141 3.752 1 96.38 88 LYS A C 1
ATOM 730 O O . LYS A 1 88 ? 1.681 27.094 4.359 1 96.38 88 LYS A O 1
ATOM 735 N N . VAL A 1 89 ? 1.544 24.875 3.932 1 96.5 89 VAL A N 1
ATOM 736 C CA . VAL A 1 89 ? 2.592 24.547 4.895 1 96.5 89 VAL A CA 1
ATOM 737 C C . VAL A 1 89 ? 3.943 25.031 4.367 1 96.5 89 VAL A C 1
ATOM 739 O O . VAL A 1 89 ? 4.746 25.594 5.113 1 96.5 89 VAL A O 1
ATOM 742 N N . ARG A 1 90 ? 4.168 24.859 3.113 1 94.94 90 ARG A N 1
ATOM 743 C CA . ARG A 1 90 ? 5.43 25.25 2.488 1 94.94 90 ARG A CA 1
ATOM 744 C C . ARG A 1 90 ? 5.645 26.766 2.574 1 94.94 90 ARG A C 1
ATOM 746 O O . ARG A 1 90 ? 6.766 27.219 2.797 1 94.94 90 ARG A O 1
ATOM 753 N N . THR A 1 91 ? 4.566 27.5 2.461 1 95.5 91 THR A N 1
ATOM 754 C CA . THR A 1 91 ? 4.656 28.953 2.457 1 95.5 91 THR A CA 1
ATOM 755 C C . THR A 1 91 ? 4.375 29.516 3.846 1 95.5 91 THR A C 1
ATOM 757 O O . THR A 1 91 ? 4.273 30.734 4.02 1 95.5 91 THR A O 1
ATOM 760 N N . ARG A 1 92 ? 4.172 28.688 4.801 1 93.06 92 ARG A N 1
ATOM 761 C CA . ARG A 1 92 ? 3.951 29.062 6.195 1 93.06 92 ARG A CA 1
ATOM 762 C C . ARG A 1 92 ? 2.744 29.984 6.328 1 93.06 92 ARG A C 1
ATOM 764 O O . ARG A 1 92 ? 2.799 30.984 7.047 1 93.06 92 ARG A O 1
ATOM 771 N N . GLN A 1 93 ? 1.743 29.641 5.648 1 92.38 93 GLN A N 1
ATOM 772 C CA . GLN A 1 93 ? 0.485 30.375 5.77 1 92.38 93 GLN A CA 1
ATOM 773 C C . GLN A 1 93 ? -0.26 29.969 7.043 1 92.38 93 GLN A C 1
ATOM 775 O O . GLN A 1 93 ? -0.031 28.891 7.586 1 92.38 93 GLN A O 1
ATOM 780 N N . LYS A 1 94 ? -1.155 30.906 7.43 1 90.81 94 LYS A N 1
ATOM 781 C CA . LYS A 1 94 ? -2.02 30.562 8.562 1 90.81 94 LYS A CA 1
ATOM 782 C C . LYS A 1 94 ? -3.037 29.5 8.18 1 90.81 94 LYS A C 1
ATOM 784 O O . LYS A 1 94 ? -3.732 29.625 7.168 1 90.81 94 LYS A O 1
ATOM 789 N N . LEU A 1 95 ? -3.057 28.5 8.969 1 92.94 95 LEU A N 1
ATOM 790 C CA . LEU A 1 95 ? -3.957 27.375 8.703 1 92.94 95 LEU A CA 1
ATOM 791 C C . LEU A 1 95 ? -5.336 27.641 9.305 1 92.94 95 LEU A C 1
ATOM 793 O O . LEU A 1 95 ? -5.449 28.047 10.461 1 92.94 95 LEU A O 1
ATOM 797 N N . SER A 1 96 ? -6.344 27.453 8.492 1 93.75 96 SER A N 1
ATOM 798 C CA . SER A 1 96 ? -7.719 27.594 8.969 1 93.75 96 SER A CA 1
ATOM 799 C C . SER A 1 96 ? -8.117 26.391 9.828 1 93.75 96 SER A C 1
ATOM 801 O O . SER A 1 96 ? -7.371 25.422 9.938 1 93.75 96 SER A O 1
ATOM 803 N N . GLU A 1 97 ? -9.266 26.484 10.422 1 93.5 97 GLU A N 1
ATOM 804 C CA . GLU A 1 97 ? -9.797 25.375 11.203 1 93.5 97 GLU A CA 1
ATOM 805 C C . GLU A 1 97 ? -10.016 24.141 10.32 1 93.5 97 GLU A C 1
ATOM 807 O O . GLU A 1 97 ? -9.758 23.016 10.75 1 93.5 97 GLU A O 1
ATOM 812 N N . LYS A 1 98 ? -10.453 24.391 9.172 1 95.44 98 LYS A N 1
ATOM 813 C CA . LYS A 1 98 ? -10.672 23.297 8.234 1 95.44 98 LYS A CA 1
ATOM 814 C C . LYS A 1 98 ? -9.359 22.625 7.84 1 95.44 98 LYS A C 1
ATOM 816 O O . LYS A 1 98 ? -9.289 21.406 7.688 1 95.44 98 LYS A O 1
ATOM 821 N N . ASP A 1 99 ? -8.359 23.438 7.641 1 96.06 99 ASP A N 1
ATOM 822 C CA . ASP A 1 99 ? -7.035 22.906 7.344 1 96.06 99 ASP A CA 1
ATOM 823 C C . ASP A 1 99 ? -6.535 22 8.477 1 96.06 99 ASP A C 1
ATOM 825 O O . ASP A 1 99 ? -5.984 20.938 8.227 1 96.06 99 ASP A O 1
ATOM 829 N N . LEU A 1 100 ? -6.75 22.422 9.695 1 95.56 100 LEU A N 1
ATOM 830 C CA . LEU A 1 100 ? -6.297 21.672 10.859 1 95.56 100 LEU A CA 1
ATOM 831 C C . LEU A 1 100 ? -7.066 20.359 10.992 1 95.56 100 LEU A C 1
ATOM 833 O O . LEU A 1 100 ? -6.492 19.328 11.375 1 95.56 100 LEU A O 1
ATOM 837 N N . GLU A 1 101 ? -8.297 20.438 10.68 1 96.31 101 GLU A N 1
ATOM 838 C CA . GLU A 1 101 ? -9.094 19.219 10.688 1 96.31 101 GLU A CA 1
ATOM 839 C C . GLU A 1 101 ? -8.594 18.219 9.641 1 96.31 101 GLU A C 1
ATOM 841 O O . GLU A 1 101 ? -8.516 17.016 9.906 1 96.31 101 GLU A O 1
ATOM 846 N N . GLY A 1 102 ? -8.32 18.75 8.461 1 97.5 102 GLY A N 1
ATOM 847 C CA . GLY A 1 102 ? -7.742 17.906 7.426 1 97.5 102 GLY A CA 1
ATOM 848 C C . GLY A 1 102 ? -6.414 17.297 7.828 1 97.5 102 GLY A C 1
ATOM 849 O O . GLY A 1 102 ? -6.176 16.109 7.594 1 97.5 102 GLY A O 1
ATOM 850 N N . MET A 1 103 ? -5.621 18.109 8.445 1 97.5 103 MET A N 1
ATOM 851 C CA . MET A 1 103 ? -4.328 17.625 8.93 1 97.5 103 MET A CA 1
ATOM 852 C C . MET A 1 103 ? -4.508 16.547 9.992 1 97.5 103 MET A C 1
ATOM 854 O O . MET A 1 103 ? -3.793 15.547 9.992 1 97.5 103 MET A O 1
ATOM 858 N N . GL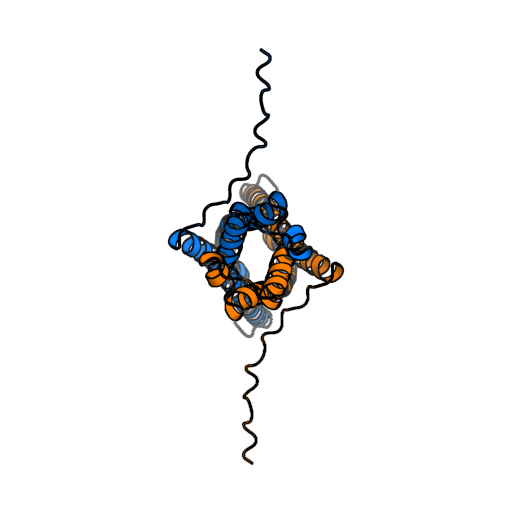U A 1 104 ? -5.383 16.828 10.875 1 97.38 104 GLU A N 1
ATOM 859 C CA . GLU A 1 104 ? -5.668 15.844 11.914 1 97.38 104 GLU A CA 1
ATOM 860 C C . GLU A 1 104 ? -6.094 14.508 11.312 1 97.38 104 GLU A C 1
ATOM 862 O O . GLU A 1 104 ? -5.617 13.453 11.734 1 97.38 104 GLU A O 1
ATOM 867 N N . TYR A 1 105 ? -6.969 14.586 10.367 1 97.69 105 TYR A N 1
ATOM 868 C CA . TYR A 1 105 ? -7.406 13.375 9.68 1 97.69 105 TYR A CA 1
ATOM 869 C C . TYR A 1 105 ? -6.219 12.633 9.07 1 97.69 105 TYR A C 1
ATOM 871 O O . TYR A 1 105 ? -6.098 11.422 9.219 1 97.69 105 TYR A O 1
ATOM 879 N N . LEU A 1 106 ? -5.375 13.352 8.336 1 98.12 106 LEU A N 1
ATOM 880 C CA . LEU A 1 106 ? -4.234 12.75 7.656 1 98.12 106 LEU A CA 1
ATOM 881 C C . LEU A 1 106 ? -3.293 12.086 8.664 1 98.12 106 LEU A C 1
ATOM 883 O O . LEU A 1 106 ? -2.871 10.945 8.461 1 98.12 106 LEU A O 1
ATOM 887 N N . LEU A 1 107 ? -3.021 12.812 9.703 1 98.06 107 LEU A N 1
ATOM 888 C CA . LEU A 1 107 ? -2.102 12.305 10.711 1 98.06 107 LEU A CA 1
ATOM 889 C C . LEU A 1 107 ? -2.699 11.109 11.445 1 98.06 107 LEU A C 1
ATOM 891 O O . LEU A 1 107 ? -2 10.133 11.719 1 98.06 107 LEU A O 1
ATOM 895 N N . TRP A 1 108 ? -3.943 11.18 11.75 1 97.19 108 TRP A N 1
ATOM 896 C CA . TRP A 1 108 ? -4.645 10.062 12.359 1 97.19 108 TRP A CA 1
ATOM 897 C C . TRP A 1 108 ? -4.648 8.852 11.438 1 97.19 108 TRP A C 1
ATOM 899 O O . TRP A 1 108 ? -4.324 7.734 11.852 1 97.19 108 TRP A O 1
ATOM 909 N N . SER A 1 109 ? -5.039 9.055 10.219 1 97.06 109 SER A N 1
ATOM 910 C CA . SER A 1 109 ? -5.105 7.996 9.211 1 97.06 109 SER A CA 1
ATOM 911 C C . SER A 1 109 ? -3.762 7.285 9.07 1 97.06 109 SER A C 1
ATOM 913 O O . SER A 1 109 ? -3.713 6.055 8.984 1 97.06 109 SER A O 1
ATOM 915 N N . LEU A 1 110 ? -2.684 8.031 9.055 1 96.94 110 LEU A N 1
ATOM 916 C CA . LEU A 1 110 ? -1.344 7.465 8.953 1 96.94 110 LEU A CA 1
ATOM 917 C C . LEU A 1 110 ? -0.977 6.707 10.227 1 96.94 110 LEU A C 1
ATOM 919 O O . LEU A 1 110 ? -0.256 5.707 10.172 1 96.94 110 LEU A O 1
ATOM 923 N N . SER A 1 111 ? -1.478 7.133 11.352 1 95.75 111 SER A N 1
ATOM 924 C CA . SER A 1 111 ? -1.111 6.566 12.648 1 95.75 111 SER A CA 1
ATOM 925 C C . SER A 1 111 ? -1.795 5.223 12.875 1 95.75 111 SER A C 1
ATOM 927 O O . SER A 1 111 ? -1.197 4.301 13.438 1 95.75 111 SER A O 1
ATOM 929 N N . VAL A 1 112 ? -2.99 5.082 12.383 1 95.31 112 VAL A N 1
ATOM 930 C CA . VAL A 1 112 ? -3.75 3.875 12.703 1 95.31 112 VAL A CA 1
ATOM 931 C C . VAL A 1 112 ? -3.613 2.865 11.562 1 95.31 112 VAL A C 1
ATOM 933 O O . VAL A 1 112 ? -3.992 1.7 11.711 1 95.31 112 VAL A O 1
ATOM 936 N N . SER A 1 113 ? -3.135 3.309 10.453 1 94.5 113 SER A N 1
ATOM 937 C CA . SER A 1 113 ? -3.02 2.441 9.281 1 94.5 113 SER A CA 1
ATOM 938 C C . SER A 1 113 ? -2.176 1.208 9.594 1 94.5 113 SER A C 1
ATOM 940 O O . SER A 1 113 ? -1.149 1.304 10.266 1 94.5 113 SER A O 1
ATOM 942 N N . LYS A 1 114 ? -2.559 0.079 9.031 1 94.62 114 LYS A N 1
ATOM 943 C CA . LYS A 1 114 ? -1.814 -1.169 9.18 1 94.62 114 LYS A CA 1
ATOM 944 C C . LYS A 1 114 ? -1.064 -1.519 7.902 1 94.62 114 LYS A C 1
ATOM 946 O O . LYS A 1 114 ? -0.683 -2.674 7.695 1 94.62 114 LYS A O 1
ATOM 951 N N . GLU A 1 115 ? -0.893 -0.558 7.133 1 92.94 115 GLU A N 1
ATOM 952 C CA . GLU A 1 115 ? -0.223 -0.77 5.852 1 92.94 115 GLU A CA 1
ATOM 953 C C . GLU A 1 115 ? 1.2 -1.285 6.051 1 92.94 115 GLU A C 1
ATOM 955 O O . GLU A 1 115 ? 1.652 -2.174 5.328 1 92.94 115 GLU A O 1
ATOM 960 N N . ARG A 1 116 ? 1.908 -0.813 7.023 1 93.88 116 ARG A N 1
ATOM 961 C CA . ARG A 1 116 ? 3.273 -1.244 7.301 1 93.88 116 ARG A CA 1
ATOM 962 C C . ARG A 1 116 ? 3.322 -2.734 7.621 1 93.88 116 ARG A C 1
ATOM 964 O O . ARG A 1 116 ? 4.172 -3.459 7.102 1 93.88 116 ARG A O 1
ATOM 971 N N . SER A 1 117 ? 2.441 -3.098 8.477 1 93.81 117 SER A N 1
ATOM 972 C CA . SER A 1 117 ? 2.369 -4.504 8.859 1 93.81 117 SER A CA 1
ATOM 973 C C . SER A 1 117 ? 2.035 -5.387 7.656 1 93.81 117 SER A C 1
ATOM 975 O O . SER A 1 117 ? 2.633 -6.449 7.477 1 93.81 117 SER A O 1
ATOM 977 N N . ASN A 1 118 ? 1.143 -4.906 6.836 1 94.31 118 ASN A N 1
ATOM 978 C CA . ASN A 1 118 ? 0.777 -5.664 5.645 1 94.31 118 ASN A CA 1
ATOM 979 C C . ASN A 1 118 ? 1.967 -5.84 4.707 1 94.31 118 ASN A C 1
ATOM 981 O O . ASN A 1 118 ? 2.23 -6.945 4.234 1 94.31 118 ASN A O 1
ATOM 985 N N . TYR A 1 119 ? 2.682 -4.777 4.516 1 95.06 119 TYR A N 1
ATOM 986 C CA . TYR A 1 119 ? 3.838 -4.84 3.625 1 95.06 119 TYR A CA 1
ATOM 987 C C . TYR A 1 119 ? 4.91 -5.766 4.191 1 95.06 119 TYR A C 1
ATOM 989 O O . TYR A 1 119 ? 5.562 -6.5 3.447 1 95.06 119 TYR A O 1
ATOM 997 N N . LEU A 1 120 ? 5.09 -5.758 5.453 1 93.31 120 LEU A N 1
ATOM 998 C CA . LEU A 1 120 ? 6.059 -6.625 6.109 1 93.31 120 LEU A CA 1
ATOM 999 C C . LEU A 1 120 ? 5.672 -8.094 5.949 1 93.31 120 LEU A C 1
ATOM 1001 O O . LEU A 1 120 ? 6.52 -8.938 5.641 1 93.31 120 LEU A O 1
ATOM 1005 N N . VAL A 1 121 ? 4.492 -8.367 6.145 1 90.56 121 VAL A N 1
ATOM 1006 C CA . VAL A 1 121 ? 4 -9.742 6.039 1 90.56 121 VAL A CA 1
ATOM 1007 C C . VAL A 1 121 ? 4.156 -10.234 4.602 1 90.56 121 VAL A C 1
ATOM 1009 O O . VAL A 1 121 ? 4.641 -11.344 4.367 1 90.56 121 VAL A O 1
ATOM 1012 N N . ILE A 1 12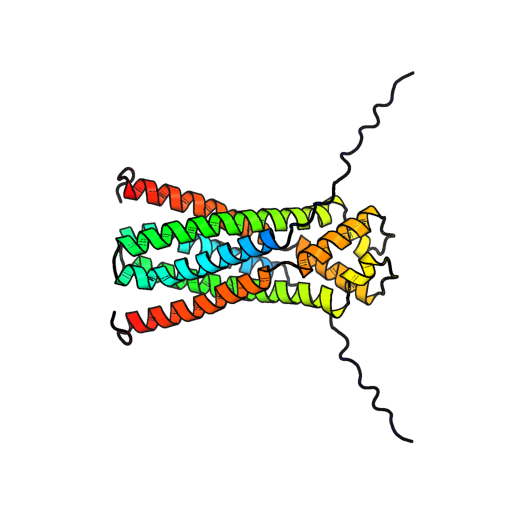2 ? 3.713 -9.383 3.676 1 93 122 ILE A N 1
ATOM 1013 C CA . ILE A 1 122 ? 3.854 -9.727 2.266 1 93 122 ILE A CA 1
ATOM 1014 C C . ILE A 1 122 ? 5.316 -10.039 1.954 1 93 122 ILE A C 1
ATOM 1016 O O . ILE A 1 122 ? 5.617 -11.07 1.341 1 93 122 ILE A O 1
ATOM 1020 N N . SER A 1 123 ? 6.246 -9.242 2.438 1 94.19 123 SER A N 1
ATOM 1021 C CA . SER A 1 123 ? 7.672 -9.406 2.174 1 94.19 123 SER A CA 1
ATOM 1022 C C . SER A 1 123 ? 8.211 -10.672 2.826 1 94.19 123 SER A C 1
ATOM 1024 O O . SER A 1 123 ? 8.906 -11.461 2.184 1 94.19 123 SER A O 1
ATOM 1026 N N . LEU A 1 124 ? 7.871 -10.883 4.043 1 93.31 124 LEU A N 1
ATOM 1027 C CA . LEU A 1 124 ? 8.352 -12.047 4.789 1 93.31 124 LEU A CA 1
ATOM 1028 C C . LEU A 1 124 ? 7.867 -13.344 4.152 1 93.31 124 LEU A C 1
ATOM 1030 O O . LEU A 1 124 ? 8.656 -14.273 3.959 1 93.31 124 LEU A O 1
ATOM 1034 N N . PHE A 1 125 ? 6.656 -13.391 3.787 1 91.25 125 PHE A N 1
ATOM 1035 C CA . PHE A 1 125 ? 6.098 -14.609 3.217 1 91.25 125 PHE A CA 1
ATOM 1036 C C . PHE A 1 125 ? 6.598 -14.82 1.793 1 91.25 125 PHE A C 1
ATOM 1038 O O . PHE A 1 125 ? 6.637 -15.945 1.305 1 91.25 125 PHE A O 1
ATOM 1045 N N . SER A 1 126 ? 6.941 -13.703 1.178 1 93.19 126 SER A N 1
ATOM 1046 C CA . SER A 1 126 ? 7.574 -13.844 -0.13 1 93.19 126 SER A CA 1
ATOM 1047 C C . SER A 1 126 ? 8.938 -14.516 -0.013 1 93.19 126 SER A C 1
ATOM 1049 O O . SER A 1 126 ? 9.281 -15.391 -0.809 1 93.19 126 SER A O 1
ATOM 1051 N N . VAL A 1 127 ? 9.695 -14.133 0.979 1 93.75 127 VAL A N 1
ATOM 1052 C CA . VAL A 1 127 ? 11 -14.75 1.198 1 93.75 127 VAL A CA 1
ATOM 1053 C C . VAL A 1 127 ? 10.828 -16.234 1.513 1 93.75 127 VAL A C 1
ATOM 1055 O O . VAL A 1 127 ? 11.492 -17.078 0.92 1 93.75 127 VAL A O 1
ATOM 1058 N N . ILE A 1 128 ? 9.891 -16.547 2.365 1 92.69 128 ILE A N 1
ATOM 1059 C CA . ILE A 1 128 ? 9.609 -17.938 2.756 1 92.69 128 ILE A CA 1
ATOM 1060 C C . ILE A 1 128 ? 9.188 -18.734 1.53 1 92.69 128 ILE A C 1
ATOM 1062 O O . ILE A 1 128 ? 9.68 -19.844 1.315 1 92.69 128 ILE A O 1
ATOM 1066 N N . ALA A 1 129 ? 8.32 -18.188 0.697 1 90.81 129 ALA A N 1
ATOM 1067 C CA . ALA A 1 129 ? 7.801 -18.875 -0.484 1 90.81 129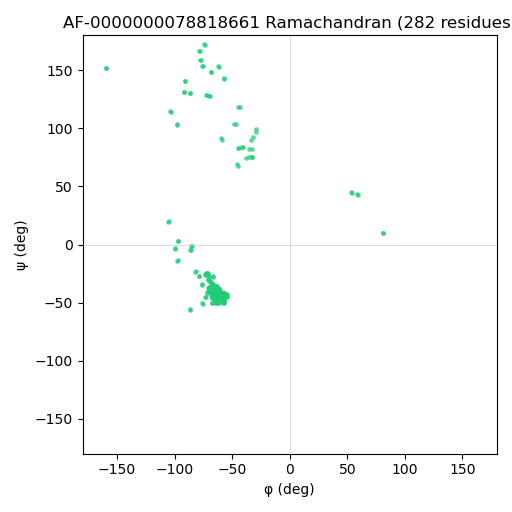 ALA A CA 1
ATOM 1068 C C . ALA A 1 129 ? 8.914 -19.156 -1.485 1 90.81 129 ALA A C 1
ATOM 1070 O O . ALA A 1 129 ? 8.992 -20.25 -2.043 1 90.81 129 ALA A O 1
ATOM 1071 N N . VAL A 1 130 ? 9.789 -18.219 -1.671 1 91.56 130 VAL A N 1
ATOM 1072 C CA . VAL A 1 130 ? 10.891 -18.391 -2.607 1 91.56 130 VAL A CA 1
ATOM 1073 C C . VAL A 1 130 ? 11.844 -19.469 -2.094 1 91.56 130 VAL A C 1
ATOM 1075 O O . VAL A 1 130 ? 12.258 -20.344 -2.854 1 91.56 130 VAL A O 1
ATOM 1078 N N . CYS A 1 131 ? 12.133 -19.438 -0.841 1 92 131 CYS A N 1
ATOM 1079 C CA . CYS A 1 131 ? 13 -20.438 -0.244 1 92 131 CYS A CA 1
ATOM 1080 C C . CYS A 1 131 ? 12.391 -21.828 -0.36 1 92 131 CYS A C 1
ATOM 1082 O O . CYS A 1 131 ? 13.062 -22.781 -0.756 1 92 131 CYS A O 1
ATOM 1084 N N . LEU A 1 132 ? 11.133 -21.953 -0.058 1 88.75 132 LEU A N 1
ATOM 1085 C CA . LEU A 1 132 ? 10.438 -23.234 -0.132 1 88.75 132 LEU A CA 1
ATOM 1086 C C . LEU A 1 132 ? 10.391 -23.734 -1.569 1 88.75 132 LEU A C 1
ATOM 1088 O O . LEU A 1 132 ? 10.609 -24.922 -1.818 1 88.75 132 LEU A O 1
ATOM 1092 N N . SER A 1 133 ? 10.117 -22.859 -2.469 1 88.12 133 SER A N 1
ATOM 1093 C CA . SER A 1 133 ? 10.047 -23.234 -3.877 1 88.12 133 SER A CA 1
ATOM 1094 C C . SER A 1 133 ? 11.406 -23.719 -4.387 1 88.12 133 SER A C 1
ATOM 1096 O O . SER A 1 133 ? 11.484 -24.703 -5.117 1 88.12 133 SER A O 1
ATOM 1098 N N . LEU A 1 134 ? 12.414 -23.031 -3.996 1 88.81 134 LEU A N 1
ATOM 1099 C CA . LEU A 1 134 ? 13.758 -23.438 -4.402 1 88.81 134 LEU A CA 1
ATOM 1100 C C . LEU A 1 134 ? 14.117 -24.797 -3.811 1 88.81 134 LEU A C 1
ATOM 1102 O O . LEU A 1 134 ? 14.711 -25.641 -4.488 1 88.81 134 LEU A O 1
ATOM 1106 N N . CYS A 1 135 ? 13.742 -25.031 -2.596 1 89.12 135 CYS A N 1
ATOM 1107 C CA . CYS A 1 135 ? 14 -26.312 -1.946 1 89.12 135 CYS A CA 1
ATOM 1108 C C . CYS A 1 135 ? 13.242 -27.438 -2.645 1 89.12 135 CYS A C 1
ATOM 1110 O O . CYS A 1 135 ? 13.766 -28.547 -2.779 1 89.12 135 CYS A O 1
ATOM 1112 N N . LEU A 1 136 ? 12.078 -27.219 -3.129 1 84 136 LEU A N 1
ATOM 1113 C CA . LEU A 1 136 ? 11.281 -28.203 -3.855 1 84 136 LEU A CA 1
ATOM 1114 C C . LEU A 1 136 ? 11.875 -28.453 -5.238 1 84 136 LEU A C 1
ATOM 1116 O O . LEU A 1 136 ? 11.992 -29.609 -5.656 1 84 136 LEU A O 1
ATOM 1120 N N . ASP A 1 137 ? 12.289 -27.422 -5.859 1 84.94 137 ASP A N 1
ATOM 1121 C CA . ASP A 1 137 ? 12.844 -27.531 -7.207 1 84.94 137 ASP A CA 1
ATOM 1122 C C . ASP A 1 137 ? 14.172 -28.281 -7.191 1 84.94 137 ASP A C 1
ATOM 1124 O O . ASP A 1 137 ? 14.484 -29.016 -8.125 1 84.94 137 ASP A O 1
ATOM 1128 N N . LEU A 1 138 ? 14.859 -28.062 -6.102 1 88.12 138 LEU A N 1
ATOM 1129 C CA . LEU A 1 138 ? 16.172 -28.703 -5.98 1 88.12 138 LEU A CA 1
ATOM 1130 C C . LEU A 1 138 ? 16.047 -30.109 -5.422 1 88.12 138 LEU A C 1
ATOM 1132 O O . LEU A 1 138 ? 17.031 -30.844 -5.344 1 88.12 138 LEU A O 1
ATOM 1136 N N . GLY A 1 139 ? 14.883 -30.516 -5.043 1 85.19 139 GLY A N 1
ATOM 1137 C CA . GLY A 1 139 ? 14.648 -31.859 -4.543 1 85.19 139 GLY A CA 1
ATOM 1138 C C . GLY A 1 139 ? 15.031 -32.031 -3.084 1 85.19 139 GLY A C 1
ATOM 1139 O O . GLY A 1 139 ? 15.172 -33.156 -2.602 1 85.19 139 GLY A O 1
ATOM 1140 N N . ILE A 1 140 ? 15.328 -30.938 -2.426 1 84.62 140 ILE A N 1
ATOM 1141 C CA . ILE A 1 140 ? 15.664 -31 -1.007 1 84.62 140 ILE A CA 1
ATOM 1142 C C . ILE A 1 140 ? 14.422 -31.375 -0.196 1 84.62 140 ILE A C 1
ATOM 1144 O O . ILE A 1 140 ? 14.5 -32.156 0.74 1 84.62 140 ILE A O 1
ATOM 1148 N N . LEU A 1 141 ? 13.336 -30.719 -0.605 1 72.75 141 LEU A N 1
ATOM 1149 C CA . LEU A 1 141 ? 12.031 -31.047 -0.035 1 72.75 141 LEU A CA 1
ATOM 1150 C C . LEU A 1 141 ? 11.211 -31.891 -0.999 1 72.75 141 LEU A C 1
ATOM 1152 O O . LEU A 1 141 ? 11.133 -31.594 -2.191 1 72.75 141 LEU A O 1
ATOM 1156 N N . LYS A 1 142 ? 10.961 -33.094 -0.616 1 71.81 142 LYS A N 1
ATOM 1157 C CA . LYS A 1 142 ? 10.164 -34 -1.454 1 71.81 142 LYS A CA 1
ATOM 1158 C C . LYS A 1 142 ? 8.711 -34.031 -0.999 1 71.81 142 LYS A C 1
ATOM 1160 O O . LYS A 1 142 ? 8.43 -34.219 0.182 1 71.81 142 LYS A O 1
ATOM 1165 N N . LEU A 1 143 ? 7.832 -33.281 -1.816 1 63.06 143 LEU A N 1
ATOM 1166 C CA . LEU A 1 143 ? 6.406 -33.438 -1.541 1 63.06 143 LEU A CA 1
ATOM 1167 C C . LEU A 1 143 ? 5.762 -34.406 -2.502 1 63.06 143 LEU A C 1
ATOM 1169 O O . LEU A 1 143 ? 6.188 -34.531 -3.652 1 63.06 143 LEU A O 1
ATOM 1173 N N . MET B 1 1 ? 34.938 21.188 37.562 1 33.22 1 MET B N 1
ATOM 1174 C CA . MET B 1 1 ? 34.031 21.641 36.531 1 33.22 1 MET B CA 1
ATOM 1175 C C . MET B 1 1 ? 33.469 20.453 35.75 1 33.22 1 MET B C 1
ATOM 1177 O O . MET B 1 1 ? 34.188 19.766 35.031 1 33.22 1 MET B O 1
ATOM 1181 N N . MET B 1 2 ? 32.531 19.734 36.281 1 39.12 2 MET B N 1
ATOM 1182 C CA . MET B 1 2 ? 31.875 18.547 35.75 1 39.12 2 MET B CA 1
ATOM 1183 C C . MET B 1 2 ? 31.188 18.859 34.438 1 39.12 2 MET B C 1
ATOM 1185 O O . MET B 1 2 ? 30.328 19.75 34.344 1 39.12 2 MET B O 1
ATOM 1189 N N . THR B 1 3 ? 31.797 18.703 33.281 1 39.47 3 THR B N 1
ATOM 1190 C CA . THR B 1 3 ? 31.172 18.75 31.953 1 39.47 3 THR B CA 1
ATOM 1191 C C . THR B 1 3 ? 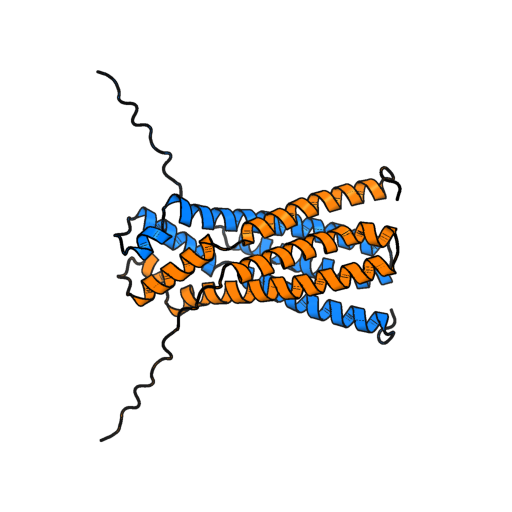29.859 17.969 31.953 1 39.47 3 THR B C 1
ATOM 1193 O O . THR B 1 3 ? 29.859 16.766 32.156 1 39.47 3 THR B O 1
ATOM 1196 N N . LYS B 1 4 ? 28.719 18.5 32.375 1 41.59 4 LYS B N 1
ATOM 1197 C CA . LYS B 1 4 ? 27.406 17.922 32.094 1 41.59 4 LYS B CA 1
ATOM 1198 C C . LYS B 1 4 ? 27.328 17.422 30.656 1 41.59 4 LYS B C 1
ATOM 1200 O O . LYS B 1 4 ? 27.391 18.219 29.719 1 41.59 4 LYS B O 1
ATOM 1205 N N . THR B 1 5 ? 27.734 16.312 30.281 1 40.62 5 THR B N 1
ATOM 1206 C CA . THR B 1 5 ? 27.406 15.672 29.016 1 40.62 5 THR B CA 1
ATOM 1207 C C . THR B 1 5 ? 25.906 15.797 28.719 1 40.62 5 THR B C 1
ATOM 1209 O O . THR B 1 5 ? 25.078 15.164 29.391 1 40.62 5 THR B O 1
ATOM 1212 N N . LYS B 1 6 ? 25.406 17 28.453 1 41.47 6 LYS B N 1
ATOM 1213 C CA . LYS B 1 6 ? 24.062 17.109 27.875 1 41.47 6 LYS B CA 1
ATOM 1214 C C . LYS B 1 6 ? 23.766 15.93 26.953 1 41.47 6 LYS B C 1
ATOM 1216 O O . LYS B 1 6 ? 24.453 15.734 25.938 1 41.47 6 LYS B O 1
ATOM 1221 N N . SER B 1 7 ? 23.375 14.812 27.344 1 42.03 7 SER B N 1
ATOM 1222 C CA . SER B 1 7 ? 22.812 13.727 26.547 1 42.03 7 SER B CA 1
ATOM 1223 C C . SER B 1 7 ? 22 14.273 25.359 1 42.03 7 SER B C 1
ATOM 1225 O O . SER B 1 7 ? 21 14.969 25.562 1 42.03 7 SER B O 1
ATOM 1227 N N . GLU B 1 8 ? 22.594 14.789 24.266 1 42.25 8 GLU B N 1
ATOM 1228 C CA . GLU B 1 8 ? 21.938 15.164 23.016 1 42.25 8 GLU B CA 1
ATOM 1229 C C . GLU B 1 8 ? 20.797 14.203 22.688 1 42.25 8 GLU B C 1
ATOM 1231 O O . GLU B 1 8 ? 21.016 13.008 22.516 1 42.25 8 GLU B O 1
ATOM 1236 N N . THR B 1 9 ? 19.656 14.172 23.25 1 48.78 9 THR B N 1
ATOM 1237 C CA . THR B 1 9 ? 18.5 13.414 22.781 1 48.78 9 THR B CA 1
ATOM 1238 C C . THR B 1 9 ? 18.531 13.266 21.266 1 48.78 9 THR B C 1
ATOM 1240 O O . THR B 1 9 ? 18.688 14.25 20.547 1 48.78 9 THR B O 1
ATOM 1243 N N . PRO B 1 10 ? 18.953 12.211 20.734 1 57.88 10 PRO B N 1
ATOM 1244 C CA . PRO B 1 10 ? 19.062 12.039 19.297 1 57.88 10 PRO B CA 1
ATOM 1245 C C . PRO B 1 10 ? 17.969 12.773 18.531 1 57.88 10 PRO B C 1
ATOM 1247 O O . PRO B 1 10 ? 16.781 12.602 18.828 1 57.88 10 PRO B O 1
ATOM 1250 N N . THR B 1 11 ? 18.25 14.023 18.172 1 73.75 11 THR B N 1
ATOM 1251 C CA . THR B 1 11 ? 17.359 14.891 17.406 1 73.75 11 THR B CA 1
ATOM 1252 C C . THR B 1 11 ? 16.781 14.164 16.203 1 73.75 11 THR B C 1
ATOM 1254 O O . THR B 1 11 ? 17.531 13.539 15.438 1 73.75 11 THR B O 1
ATOM 1257 N N . PHE B 1 12 ? 15.555 13.75 16.234 1 85.69 12 PHE B N 1
ATOM 1258 C CA . PHE B 1 12 ? 14.852 13.133 15.125 1 85.69 12 PHE B CA 1
ATOM 1259 C C . PHE B 1 12 ? 15.102 13.891 13.828 1 85.69 12 PHE B C 1
ATOM 1261 O O . PHE B 1 12 ? 14.953 15.109 13.781 1 85.69 12 PHE B O 1
ATOM 1268 N N . GLU B 1 13 ? 15.727 13.133 12.891 1 92.62 13 GLU B N 1
ATOM 1269 C CA . GLU B 1 13 ? 15.945 13.727 11.57 1 92.62 13 GLU B CA 1
ATOM 1270 C C . GLU B 1 13 ? 14.797 13.406 10.617 1 92.62 13 GLU B C 1
ATOM 1272 O O . GLU B 1 13 ? 14.406 12.25 10.484 1 92.62 13 GLU B O 1
ATOM 1277 N N . ILE B 1 14 ? 14.281 14.391 9.953 1 95.06 14 ILE B N 1
ATOM 1278 C CA . ILE B 1 14 ? 13.227 14.219 8.961 1 95.06 14 ILE B CA 1
ATOM 1279 C C . ILE B 1 14 ? 13.797 13.555 7.711 1 95.06 14 ILE B C 1
ATOM 1281 O O . ILE B 1 14 ? 14.812 14 7.168 1 95.06 14 ILE B O 1
ATOM 1285 N N . PRO B 1 15 ? 13.164 12.547 7.297 1 95.19 15 PRO B N 1
ATOM 1286 C CA . PRO B 1 15 ? 13.648 11.883 6.094 1 95.19 15 PRO B CA 1
ATOM 1287 C C . PRO B 1 15 ? 13.625 12.789 4.863 1 95.19 15 PRO B C 1
ATOM 1289 O O . PRO B 1 15 ? 12.82 13.719 4.793 1 95.19 15 PRO B O 1
ATOM 1292 N N . ARG B 1 16 ? 14.578 12.391 3.992 1 93.19 16 ARG B N 1
ATOM 1293 C CA . ARG B 1 16 ? 14.586 13.086 2.709 1 93.19 16 ARG B CA 1
ATOM 1294 C C . ARG B 1 16 ? 13.711 12.367 1.689 1 93.19 16 ARG B C 1
ATOM 1296 O O . ARG B 1 16 ? 13.703 11.133 1.628 1 93.19 16 ARG B O 1
ATOM 1303 N N . GLY B 1 17 ? 13.023 13.211 0.917 1 92.25 17 GLY B N 1
ATOM 1304 C CA . GLY B 1 17 ? 12.18 12.633 -0.123 1 92.25 17 GLY B CA 1
ATOM 1305 C C . GLY B 1 17 ? 12.977 11.977 -1.234 1 92.25 17 GLY B C 1
ATOM 1306 O O . GLY B 1 17 ? 14.078 12.422 -1.562 1 92.25 17 GLY B O 1
ATOM 1307 N N . TYR B 1 18 ? 12.391 10.953 -1.805 1 92.19 18 TYR B N 1
ATOM 1308 C CA . TYR B 1 18 ? 12.977 10.312 -2.977 1 92.19 18 TYR B CA 1
ATOM 1309 C C . TYR B 1 18 ? 12.766 11.156 -4.227 1 92.19 18 TYR B C 1
ATOM 1311 O O . TYR B 1 18 ? 11.766 11.875 -4.336 1 92.19 18 TYR B O 1
ATOM 1319 N N . GLY B 1 19 ? 13.734 10.93 -5.168 1 93.81 19 GLY B N 1
ATOM 1320 C CA . GLY B 1 19 ? 13.547 11.594 -6.449 1 93.81 19 GLY B CA 1
ATOM 1321 C C . GLY B 1 19 ? 12.531 10.891 -7.336 1 93.81 19 GLY B C 1
ATOM 1322 O O . GLY B 1 19 ? 12.164 9.75 -7.078 1 93.81 19 GLY B O 1
ATOM 1323 N N . MET B 1 20 ? 12.109 11.586 -8.383 1 94.25 20 MET B N 1
ATOM 1324 C CA . MET B 1 20 ? 11.055 11.102 -9.266 1 94.25 20 MET B CA 1
ATOM 1325 C C . MET B 1 20 ? 11.492 9.836 -9.992 1 94.25 20 MET B C 1
ATOM 1327 O O . MET B 1 20 ? 10.695 8.906 -10.156 1 94.25 20 MET B O 1
ATOM 1331 N N . PRO B 1 21 ? 12.695 9.688 -10.391 1 95.94 21 PRO B N 1
ATOM 1332 C CA . PRO B 1 21 ? 13.102 8.453 -11.055 1 95.94 21 PRO B CA 1
ATOM 1333 C C . PRO B 1 21 ? 12.953 7.223 -10.164 1 95.94 21 PRO B C 1
ATOM 1335 O O . PRO B 1 21 ? 12.562 6.156 -10.641 1 95.94 21 PRO B O 1
ATOM 1338 N N . VAL B 1 22 ? 13.289 7.398 -8.906 1 95.25 22 VAL B N 1
ATOM 1339 C CA . VAL B 1 22 ? 13.164 6.289 -7.969 1 95.25 22 VAL B CA 1
ATOM 1340 C C . VAL B 1 22 ? 11.688 5.938 -7.773 1 95.25 22 VAL B C 1
ATOM 1342 O O . VAL B 1 22 ? 11.32 4.762 -7.777 1 95.25 22 VAL B O 1
ATOM 1345 N N . ILE B 1 23 ? 10.906 6.883 -7.637 1 96 23 ILE B N 1
ATOM 1346 C CA . ILE B 1 23 ? 9.469 6.676 -7.461 1 96 23 ILE B CA 1
ATOM 1347 C C . ILE B 1 23 ? 8.898 5.938 -8.672 1 96 23 ILE B C 1
ATOM 1349 O O . ILE B 1 23 ? 8.148 4.973 -8.523 1 96 23 ILE B O 1
ATOM 1353 N N . ASN B 1 24 ? 9.32 6.359 -9.812 1 95.44 24 ASN B N 1
ATOM 1354 C CA . ASN B 1 24 ? 8.852 5.727 -11.039 1 95.44 24 ASN B CA 1
ATOM 1355 C C . ASN B 1 24 ? 9.352 4.289 -11.164 1 95.44 24 ASN B C 1
ATOM 1357 O O . ASN B 1 24 ? 8.641 3.418 -11.656 1 95.44 24 ASN B O 1
ATOM 1361 N N . LEU B 1 25 ? 10.523 4.047 -10.773 1 96.19 25 LEU B N 1
ATOM 1362 C CA . LEU B 1 25 ? 11.086 2.699 -10.805 1 96.19 25 LEU B CA 1
ATOM 1363 C C . LEU B 1 25 ? 10.219 1.734 -9.992 1 96.19 25 LEU B C 1
ATOM 1365 O O . LEU B 1 25 ? 9.836 0.676 -10.492 1 96.19 25 LEU B O 1
ATOM 1369 N N . TYR B 1 26 ? 9.945 2.119 -8.836 1 95.44 26 TYR B N 1
ATOM 1370 C CA . TYR B 1 26 ? 9.188 1.223 -7.969 1 95.44 26 TYR B CA 1
ATOM 1371 C C . TYR B 1 26 ? 7.742 1.106 -8.43 1 95.44 26 TYR B C 1
ATOM 1373 O O . TYR B 1 26 ? 7.109 0.063 -8.25 1 95.44 26 TYR B O 1
ATOM 1381 N N . PHE B 1 27 ? 7.223 2.164 -9.031 1 96 27 PHE B N 1
ATOM 1382 C CA . PHE B 1 27 ? 5.91 2.057 -9.656 1 96 27 PHE B CA 1
ATOM 1383 C C . PHE B 1 27 ? 5.898 0.956 -10.711 1 96 27 PHE B C 1
ATOM 1385 O O . PHE B 1 27 ? 5.012 0.098 -10.711 1 96 27 PHE B O 1
ATOM 1392 N N . TRP B 1 28 ? 6.891 0.917 -11.523 1 94.75 28 TRP B N 1
ATOM 1393 C CA . TRP B 1 28 ? 6.961 -0.055 -12.609 1 94.75 28 TRP B CA 1
ATOM 1394 C C . TRP B 1 28 ? 7.219 -1.458 -12.07 1 94.75 28 TRP B C 1
ATOM 1396 O O . TRP B 1 28 ? 6.672 -2.438 -12.586 1 94.75 28 TRP B O 1
ATOM 1406 N N . VAL B 1 29 ? 8.023 -1.571 -11.047 1 95.44 29 VAL B N 1
ATOM 1407 C CA . VAL B 1 29 ? 8.273 -2.867 -10.43 1 95.44 29 VAL B CA 1
ATOM 1408 C C . VAL B 1 29 ? 6.957 -3.453 -9.906 1 95.44 29 VAL B C 1
ATOM 1410 O O . VAL B 1 29 ? 6.664 -4.629 -10.133 1 95.44 29 VAL B O 1
ATOM 1413 N N . GLY B 1 30 ? 6.203 -2.611 -9.234 1 94.44 30 GLY B N 1
ATOM 1414 C CA . GLY B 1 30 ? 4.914 -3.059 -8.727 1 94.44 30 GLY B CA 1
ATOM 1415 C C . GLY B 1 30 ? 3.943 -3.447 -9.828 1 94.44 30 GLY B C 1
ATOM 1416 O O . GLY B 1 30 ? 3.27 -4.477 -9.734 1 94.44 30 GLY B O 1
ATOM 1417 N N . LEU B 1 31 ? 3.969 -2.678 -10.859 1 94 31 LEU B N 1
ATOM 1418 C CA . LEU B 1 31 ? 3.057 -2.9 -11.977 1 94 31 LEU B CA 1
ATOM 1419 C C . LEU B 1 31 ? 3.389 -4.203 -12.695 1 94 31 LEU B C 1
ATOM 1421 O O . LEU B 1 31 ? 2.51 -5.039 -12.914 1 94 31 LEU B O 1
ATOM 1425 N N . VAL B 1 32 ? 4.582 -4.379 -13.031 1 94.81 32 VAL B N 1
ATOM 1426 C CA . VAL B 1 32 ? 5.023 -5.562 -13.758 1 94.81 32 VAL B CA 1
ATOM 1427 C C . VAL B 1 32 ? 4.777 -6.812 -12.914 1 94.81 32 VAL B C 1
ATOM 1429 O O . VAL B 1 32 ? 4.281 -7.82 -13.422 1 94.81 32 VAL B O 1
ATOM 1432 N N . SER B 1 33 ? 5.051 -6.742 -11.633 1 94.5 33 SER B N 1
ATOM 1433 C CA . SER B 1 33 ? 4.848 -7.883 -10.742 1 94.5 33 SER B CA 1
ATOM 1434 C C . SER B 1 33 ? 3.369 -8.242 -10.633 1 94.5 33 SER B C 1
ATOM 1436 O O . SER B 1 33 ? 3.01 -9.422 -10.617 1 94.5 33 SER B O 1
ATOM 1438 N N . ALA B 1 34 ? 2.561 -7.223 -10.578 1 92.44 34 ALA B N 1
ATOM 1439 C CA . ALA B 1 34 ? 1.118 -7.449 -10.516 1 92.44 34 ALA B CA 1
ATOM 1440 C C . ALA B 1 34 ? 0.633 -8.211 -11.75 1 92.44 34 ALA B C 1
ATOM 1442 O O . ALA B 1 34 ? -0.126 -9.172 -11.633 1 92.44 34 ALA B O 1
ATOM 1443 N N . ILE B 1 35 ? 1.055 -7.793 -12.852 1 91.75 35 ILE B N 1
ATOM 1444 C CA . ILE B 1 35 ? 0.646 -8.398 -14.117 1 91.75 35 ILE B CA 1
ATOM 1445 C C . ILE B 1 35 ? 1.17 -9.828 -14.203 1 91.75 35 ILE B C 1
ATOM 1447 O O . ILE B 1 35 ? 0.436 -10.742 -14.578 1 91.75 35 ILE B O 1
ATOM 1451 N N . LEU B 1 36 ? 2.395 -10.078 -13.836 1 92.31 36 LEU B N 1
ATOM 1452 C CA . LEU B 1 36 ? 3 -11.406 -13.875 1 92.31 36 LEU B CA 1
ATOM 1453 C C . LEU B 1 36 ? 2.24 -12.375 -12.977 1 92.31 36 LEU B C 1
ATOM 1455 O O . LEU B 1 36 ? 1.858 -13.469 -13.414 1 92.31 36 LEU B O 1
ATOM 1459 N N . LEU B 1 37 ? 1.947 -11.992 -11.812 1 90.12 37 LEU B N 1
ATOM 1460 C CA . LEU B 1 37 ? 1.33 -12.883 -10.844 1 90.12 37 LEU B CA 1
ATOM 1461 C C . LEU B 1 37 ? -0.124 -13.164 -11.203 1 90.12 37 LEU B C 1
ATOM 1463 O O . LEU B 1 37 ? -0.664 -14.219 -10.859 1 90.12 37 LEU B O 1
ATOM 1467 N N . ARG B 1 38 ? -0.712 -12.266 -11.938 1 89.62 38 ARG B N 1
ATOM 1468 C CA . ARG B 1 38 ? -2.064 -12.523 -12.422 1 89.62 38 ARG B CA 1
ATOM 1469 C C . ARG B 1 38 ? -2.041 -13.398 -13.672 1 89.62 38 ARG B C 1
ATOM 1471 O O . ARG B 1 38 ? -3.012 -14.102 -13.953 1 89.62 38 ARG B O 1
ATOM 1478 N N . GLY B 1 39 ? -0.968 -13.344 -14.305 1 86.69 39 GLY B N 1
ATOM 1479 C CA . GLY B 1 39 ? -0.836 -14.109 -15.531 1 86.69 39 GLY B CA 1
ATOM 1480 C C . GLY B 1 39 ? -0.413 -15.547 -15.297 1 86.69 39 GLY B C 1
ATOM 1481 O O . GLY B 1 39 ? -0.352 -16.344 -16.234 1 86.69 39 GLY B O 1
ATOM 1482 N N . ILE B 1 40 ? -0.184 -15.953 -14.07 1 85.19 40 ILE B N 1
ATOM 1483 C CA . ILE B 1 40 ? 0.329 -17.281 -13.758 1 85.19 40 ILE B CA 1
ATOM 1484 C C . ILE B 1 40 ? -0.656 -18.344 -14.242 1 85.19 40 ILE B C 1
ATOM 1486 O O . ILE B 1 40 ? -0.248 -19.406 -14.719 1 85.19 40 ILE B O 1
ATOM 1490 N N . ILE B 1 41 ? -1.91 -18.062 -14.078 1 78.81 41 ILE B N 1
ATOM 1491 C CA . ILE B 1 41 ? -2.928 -19.047 -14.453 1 78.81 41 ILE B CA 1
ATOM 1492 C C . ILE B 1 41 ? -2.834 -19.344 -15.945 1 78.81 41 ILE B C 1
ATOM 1494 O O . ILE B 1 41 ? -2.988 -20.5 -16.359 1 78.81 41 ILE B O 1
ATOM 1498 N N . ILE B 1 42 ? -2.629 -18.344 -16.719 1 79.75 42 ILE B N 1
ATOM 1499 C CA . ILE B 1 42 ? -2.492 -18.484 -18.156 1 79.75 42 ILE B CA 1
ATOM 1500 C C . ILE B 1 42 ? -1.185 -19.219 -18.484 1 79.75 42 ILE B C 1
ATOM 1502 O O . ILE B 1 42 ? -1.15 -20.094 -19.344 1 79.75 42 ILE B O 1
ATOM 1506 N N . ALA B 1 43 ? -0.159 -18.906 -17.766 1 82.25 43 ALA B N 1
ATOM 1507 C CA . ALA B 1 43 ? 1.151 -19.516 -17.984 1 82.25 43 ALA B CA 1
ATOM 1508 C C . ALA B 1 43 ? 1.132 -21 -17.656 1 82.25 43 ALA B C 1
ATOM 1510 O O . ALA B 1 43 ? 1.759 -21.797 -18.359 1 82.25 43 ALA B O 1
ATOM 1511 N N . ASP B 1 44 ? 0.397 -21.297 -16.656 1 78.81 44 ASP B N 1
ATOM 1512 C CA . ASP B 1 44 ? 0.294 -22.688 -16.219 1 78.81 44 ASP B CA 1
ATOM 1513 C C . ASP B 1 44 ? -0.409 -23.531 -17.266 1 78.81 44 ASP B C 1
ATOM 1515 O O . ASP B 1 44 ? -0.166 -24.734 -17.359 1 78.81 44 ASP B O 1
ATOM 1519 N N . HIS B 1 45 ? -1.262 -22.906 -18.016 1 76.62 45 HIS B N 1
ATOM 1520 C CA . HIS B 1 45 ? -1.948 -23.609 -19.094 1 76.62 45 HIS B CA 1
ATOM 1521 C C . HIS B 1 45 ? -0.988 -23.969 -20.219 1 76.62 45 HIS B C 1
ATOM 1523 O O . HIS B 1 45 ? -1.151 -24.984 -20.891 1 76.62 45 HIS B O 1
ATOM 1529 N N . TYR B 1 46 ? -0.012 -23.219 -20.359 1 79.25 46 TYR B N 1
ATOM 1530 C CA . TYR B 1 46 ? 0.934 -23.438 -21.438 1 79.25 46 TYR B CA 1
ATOM 1531 C C . TYR B 1 46 ? 2.018 -24.422 -21.031 1 79.25 46 TYR B C 1
ATOM 1533 O O . TYR B 1 46 ? 2.311 -25.375 -21.75 1 79.25 46 TYR B O 1
ATOM 1541 N N . SER B 1 47 ? 2.699 -24.156 -19.984 1 83.69 47 SER B N 1
ATOM 1542 C CA . SER B 1 47 ? 3.74 -25.047 -19.484 1 83.69 47 SER B CA 1
ATOM 1543 C C . SER B 1 47 ? 4.051 -24.781 -18.016 1 83.69 47 SER B C 1
ATOM 1545 O O . SER B 1 47 ? 3.975 -23.625 -17.562 1 83.69 47 SER B O 1
ATOM 1547 N N . VAL B 1 48 ? 4.477 -25.812 -17.375 1 76.62 48 VAL B N 1
ATOM 1548 C CA . VAL B 1 48 ? 4.855 -25.734 -15.977 1 76.62 48 VAL B CA 1
ATOM 1549 C C . VAL B 1 48 ? 6.102 -24.859 -15.82 1 76.62 48 VAL B C 1
ATOM 1551 O O . VAL B 1 48 ? 6.227 -24.109 -14.852 1 76.62 48 VAL B O 1
ATOM 1554 N N . PHE B 1 49 ? 6.93 -24.938 -16.797 1 83.81 49 PHE B N 1
ATOM 1555 C CA . PHE B 1 49 ? 8.172 -24.172 -16.766 1 83.81 49 PHE B CA 1
ATOM 1556 C C . PHE B 1 49 ? 7.875 -22.672 -16.734 1 83.81 49 PHE B C 1
ATOM 1558 O O . PHE B 1 49 ? 8.398 -21.953 -15.891 1 83.81 49 PHE B O 1
ATOM 1565 N N . TRP B 1 50 ? 7.016 -22.25 -17.578 1 85.38 50 TRP B N 1
ATOM 1566 C CA . TRP B 1 50 ? 6.691 -20.828 -17.672 1 85.38 50 TRP B CA 1
ATOM 1567 C C . TRP B 1 50 ? 5.91 -20.375 -16.438 1 85.38 50 TRP B C 1
ATOM 1569 O O . TRP B 1 50 ? 6.07 -19.234 -15.984 1 85.38 50 TRP B O 1
ATOM 1579 N N . GLY B 1 51 ? 5.051 -21.203 -15.922 1 83.5 51 GLY B N 1
ATOM 1580 C CA . GLY B 1 51 ? 4.359 -20.891 -14.688 1 83.5 51 GLY B CA 1
ATOM 1581 C C . GLY B 1 51 ? 5.301 -20.625 -13.531 1 83.5 51 GLY B C 1
ATOM 1582 O O . GLY B 1 51 ? 5.152 -19.625 -12.828 1 83.5 51 GLY B O 1
ATOM 1583 N N . LYS B 1 52 ? 6.309 -21.422 -13.477 1 85.94 52 LYS B N 1
ATOM 1584 C CA . LYS B 1 52 ? 7.281 -21.281 -12.398 1 85.94 52 LYS B CA 1
ATOM 1585 C C . LYS B 1 52 ? 8.156 -20.047 -12.617 1 85.94 52 LYS B C 1
ATOM 1587 O O . LYS B 1 52 ? 8.414 -19.281 -11.68 1 85.94 52 LYS B O 1
ATOM 1592 N N . ALA B 1 53 ? 8.594 -19.875 -13.758 1 89.25 53 ALA B N 1
ATOM 1593 C CA . ALA B 1 53 ? 9.438 -18.734 -14.078 1 89.25 53 ALA B CA 1
ATOM 1594 C C . ALA B 1 53 ? 8.727 -17.422 -13.773 1 89.25 53 ALA B C 1
ATOM 1596 O O . ALA B 1 53 ? 9.305 -16.516 -13.156 1 89.25 53 ALA B O 1
ATOM 1597 N N . ILE B 1 54 ? 7.473 -17.344 -14.164 1 91.25 54 ILE B N 1
ATOM 1598 C CA . ILE B 1 54 ? 6.676 -16.141 -13.961 1 91.25 54 ILE B CA 1
ATOM 1599 C C . ILE B 1 54 ? 6.402 -15.953 -12.469 1 91.25 54 ILE B C 1
ATOM 1601 O O . ILE B 1 54 ? 6.395 -14.82 -11.969 1 91.25 54 ILE B O 1
ATOM 1605 N N . TRP B 1 55 ? 6.199 -17.016 -11.797 1 90.31 55 TRP B N 1
ATOM 1606 C CA . TRP B 1 55 ? 5.988 -16.938 -10.359 1 90.31 55 TRP B CA 1
ATOM 1607 C C . TRP B 1 55 ? 7.227 -16.391 -9.656 1 90.31 55 TRP B C 1
ATOM 1609 O O . TRP B 1 55 ? 7.129 -15.469 -8.836 1 90.31 55 TRP B O 1
ATOM 1619 N N . TYR B 1 56 ? 8.414 -16.859 -10 1 92.19 56 TYR B N 1
ATOM 1620 C CA . TYR B 1 56 ? 9.656 -16.391 -9.391 1 92.19 56 TYR B CA 1
ATOM 1621 C C . TYR B 1 56 ? 9.891 -14.914 -9.672 1 92.19 56 TYR B C 1
ATOM 1623 O O . TYR B 1 56 ? 10.227 -14.148 -8.773 1 92.19 56 TYR B O 1
ATOM 1631 N N . LEU B 1 57 ? 9.664 -14.539 -10.836 1 93.56 57 LEU B N 1
ATOM 1632 C CA . LEU B 1 57 ? 9.875 -13.148 -11.219 1 93.56 57 LEU B CA 1
ATOM 1633 C C . LEU B 1 57 ? 8.867 -12.234 -10.523 1 93.56 57 LEU B C 1
ATOM 1635 O O . LEU B 1 57 ? 9.234 -11.172 -10.023 1 93.56 57 LEU B O 1
ATOM 1639 N N . GLY B 1 58 ? 7.645 -12.641 -10.523 1 93.94 58 GLY B N 1
ATOM 1640 C CA . GLY B 1 58 ? 6.602 -11.852 -9.883 1 93.94 58 GLY B CA 1
ATOM 1641 C C . GLY B 1 58 ? 6.793 -11.711 -8.391 1 93.94 58 GLY B C 1
ATOM 1642 O O . GLY B 1 58 ? 6.703 -10.602 -7.848 1 93.94 58 GLY B O 1
ATOM 1643 N N . VAL B 1 59 ? 7.086 -12.781 -7.758 1 93.94 59 VAL B N 1
ATOM 1644 C CA . VAL B 1 59 ? 7.223 -12.781 -6.305 1 93.94 59 VAL B CA 1
ATOM 1645 C C . VAL B 1 59 ? 8.469 -11.992 -5.906 1 93.94 59 VAL B C 1
ATOM 1647 O O . VAL B 1 59 ? 8.438 -11.219 -4.941 1 93.94 59 VAL B O 1
ATOM 1650 N N . THR B 1 60 ? 9.57 -12.125 -6.633 1 94.81 60 THR B N 1
ATOM 1651 C CA . THR B 1 60 ? 10.773 -11.352 -6.344 1 94.81 60 THR B CA 1
ATOM 1652 C C . THR B 1 60 ? 10.531 -9.867 -6.578 1 94.81 60 THR B C 1
ATOM 1654 O O . THR B 1 60 ? 10.992 -9.031 -5.801 1 94.81 60 THR B O 1
ATOM 1657 N N . GLY B 1 61 ? 9.875 -9.562 -7.641 1 95.44 61 GLY B N 1
ATOM 1658 C CA . GLY B 1 61 ? 9.492 -8.172 -7.875 1 95.44 61 GLY B CA 1
ATOM 1659 C C . GLY B 1 61 ? 8.633 -7.598 -6.762 1 95.44 61 GLY B C 1
ATOM 1660 O O . GLY B 1 61 ? 8.883 -6.484 -6.297 1 95.44 61 GLY B O 1
ATOM 1661 N N . TYR B 1 62 ? 7.688 -8.336 -6.324 1 94.81 62 TYR B N 1
ATOM 1662 C CA . TYR B 1 62 ? 6.824 -7.883 -5.242 1 94.81 62 TYR B CA 1
ATOM 1663 C C . TYR B 1 62 ? 7.598 -7.77 -3.936 1 94.81 62 TYR B C 1
ATOM 1665 O O . TYR B 1 62 ? 7.316 -6.895 -3.115 1 94.81 62 TYR B O 1
ATOM 1673 N N . LEU B 1 63 ? 8.492 -8.656 -3.748 1 95.12 63 LEU B N 1
ATOM 1674 C CA . LEU B 1 63 ? 9.344 -8.531 -2.57 1 95.12 63 LEU B CA 1
ATOM 1675 C C . LEU B 1 63 ? 10.07 -7.191 -2.564 1 95.12 63 LEU B C 1
ATOM 1677 O O . LEU B 1 63 ? 10.078 -6.488 -1.551 1 95.12 63 LEU B O 1
ATOM 1681 N N . TRP B 1 64 ? 10.641 -6.879 -3.684 1 96.31 64 TRP B N 1
ATOM 1682 C CA . TRP B 1 64 ? 11.352 -5.609 -3.816 1 96.31 64 TRP B CA 1
ATOM 1683 C C . TRP B 1 64 ? 10.398 -4.434 -3.656 1 96.31 64 TRP B C 1
ATOM 1685 O O . TRP B 1 64 ? 10.688 -3.479 -2.934 1 96.31 64 TRP B O 1
ATOM 1695 N N . PHE B 1 65 ? 9.312 -4.461 -4.238 1 96.62 65 PHE B N 1
ATOM 1696 C CA . PHE B 1 65 ? 8.312 -3.398 -4.246 1 96.62 65 PHE B CA 1
ATOM 1697 C C . PHE B 1 65 ? 7.758 -3.168 -2.844 1 96.62 65 PHE B C 1
ATOM 1699 O O . PHE B 1 65 ? 7.758 -2.039 -2.348 1 96.62 65 PHE B O 1
ATOM 1706 N N . PHE B 1 66 ? 7.348 -4.176 -2.182 1 95.88 66 PHE B N 1
ATOM 1707 C CA . PHE B 1 66 ? 6.652 -4.02 -0.909 1 95.88 66 PHE B CA 1
ATOM 1708 C C . PHE B 1 66 ? 7.641 -3.734 0.216 1 95.88 66 PHE B C 1
ATOM 1710 O O . PHE B 1 66 ? 7.289 -3.111 1.219 1 95.88 66 PHE B O 1
ATOM 1717 N N . THR B 1 67 ? 8.906 -4.203 0.078 1 95.75 67 THR B N 1
ATOM 1718 C CA . THR B 1 67 ? 9.922 -3.768 1.028 1 95.75 67 THR B CA 1
ATOM 1719 C C . THR B 1 67 ? 10.117 -2.256 0.962 1 95.75 67 THR B C 1
ATOM 1721 O O . THR B 1 67 ? 10.242 -1.594 1.994 1 95.75 67 THR B O 1
ATOM 1724 N N . HIS B 1 68 ? 10.164 -1.777 -0.243 1 96.06 68 HIS B N 1
ATOM 1725 C CA . HIS B 1 68 ? 10.258 -0.331 -0.414 1 96.06 68 HIS B CA 1
ATOM 1726 C C . HIS B 1 68 ? 9.047 0.371 0.191 1 96.06 68 HIS B C 1
ATOM 1728 O O . HIS B 1 68 ? 9.188 1.379 0.887 1 96.06 68 HIS B O 1
ATOM 1734 N N . ARG B 1 69 ? 7.859 -0.143 -0.061 1 95.81 69 ARG B N 1
ATOM 1735 C CA . ARG B 1 69 ? 6.648 0.452 0.493 1 95.81 69 ARG B CA 1
ATOM 1736 C C . ARG B 1 69 ? 6.672 0.421 2.018 1 95.81 69 ARG B C 1
ATOM 1738 O O . ARG B 1 69 ? 6.203 1.357 2.67 1 95.81 69 ARG B O 1
ATOM 1745 N N . TYR B 1 70 ? 7.168 -0.64 2.523 1 96.12 70 TYR B N 1
ATOM 1746 C CA . TYR B 1 70 ? 7.332 -0.745 3.969 1 96.12 70 TYR B CA 1
ATOM 1747 C C . TYR B 1 70 ? 8.227 0.37 4.5 1 96.12 70 TYR B C 1
ATOM 1749 O O . TYR B 1 70 ? 7.891 1.021 5.492 1 96.12 70 TYR B O 1
ATOM 1757 N N . HIS B 1 71 ? 9.336 0.541 3.848 1 96.25 71 HIS B N 1
ATOM 1758 C CA . HIS B 1 71 ? 10.281 1.571 4.258 1 96.25 71 HIS B CA 1
ATOM 1759 C C . HIS B 1 71 ? 9.641 2.955 4.219 1 96.25 71 HIS B C 1
ATOM 1761 O O . HIS B 1 71 ? 9.789 3.74 5.156 1 96.25 71 HIS B O 1
ATOM 1767 N N . ILE B 1 72 ? 8.891 3.275 3.217 1 96.31 72 ILE B N 1
ATOM 1768 C CA . ILE B 1 72 ? 8.234 4.566 3.07 1 96.31 72 ILE B CA 1
ATOM 1769 C C . ILE B 1 72 ? 7.191 4.746 4.172 1 96.31 72 ILE B C 1
ATOM 1771 O O . ILE B 1 72 ? 7.137 5.793 4.82 1 96.31 72 ILE B O 1
ATOM 1775 N N . ALA B 1 73 ? 6.398 3.725 4.363 1 96.56 73 ALA B N 1
ATOM 1776 C CA . ALA B 1 73 ? 5.348 3.793 5.375 1 96.56 73 ALA B CA 1
ATOM 1777 C C . ALA B 1 73 ? 5.945 3.955 6.77 1 96.56 73 ALA B C 1
ATOM 1779 O O . ALA B 1 73 ? 5.398 4.68 7.605 1 96.56 73 ALA B O 1
ATOM 1780 N N . LYS B 1 74 ? 6.996 3.281 6.988 1 96.25 74 LYS B N 1
ATOM 1781 C CA . LYS B 1 74 ? 7.68 3.389 8.273 1 96.25 74 LYS B CA 1
ATOM 1782 C C . LYS B 1 74 ? 8.195 4.805 8.508 1 96.25 74 LYS B C 1
ATOM 1784 O O . LYS B 1 74 ? 8.094 5.336 9.617 1 96.25 74 LYS B O 1
ATOM 1789 N N . ARG B 1 75 ? 8.742 5.379 7.5 1 96.56 75 ARG B N 1
ATOM 1790 C CA . ARG B 1 75 ? 9.234 6.75 7.582 1 96.56 75 ARG B CA 1
ATOM 1791 C C . ARG B 1 75 ? 8.102 7.727 7.875 1 96.56 75 ARG B C 1
ATOM 1793 O O . ARG B 1 75 ? 8.242 8.609 8.727 1 96.56 75 ARG B O 1
ATOM 1800 N N . ARG B 1 76 ? 7.031 7.594 7.184 1 97.44 76 ARG B N 1
ATOM 1801 C CA . ARG B 1 76 ? 5.883 8.461 7.426 1 97.44 76 ARG B CA 1
ATOM 1802 C C . ARG B 1 76 ? 5.406 8.344 8.867 1 97.44 76 ARG B C 1
ATOM 1804 O O . ARG B 1 76 ? 5.211 9.359 9.547 1 97.44 76 ARG B O 1
ATOM 1811 N N . PHE B 1 77 ? 5.266 7.152 9.258 1 97.19 77 PHE B N 1
ATOM 1812 C CA . PHE B 1 77 ? 4.797 6.902 10.617 1 97.19 77 PHE B CA 1
ATOM 1813 C C . PHE B 1 77 ? 5.781 7.457 11.641 1 97.19 77 PHE B C 1
ATOM 1815 O O . PHE B 1 77 ? 5.379 8.031 12.656 1 97.19 77 PHE B O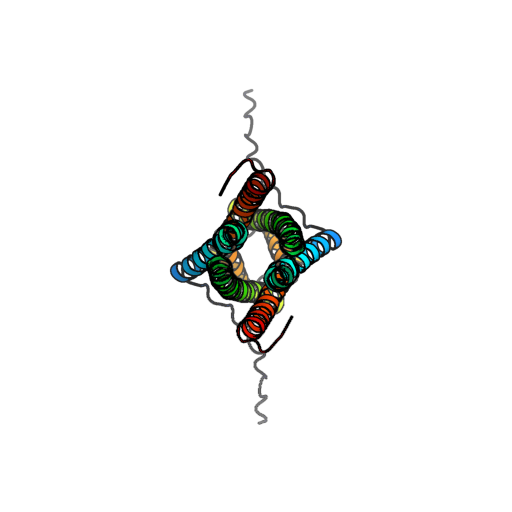 1
ATOM 1822 N N . GLY B 1 78 ? 7.023 7.211 11.383 1 97.19 78 GLY B N 1
ATOM 1823 C CA . GLY B 1 78 ? 8.062 7.715 12.266 1 97.19 78 GLY B CA 1
ATOM 1824 C C . GLY B 1 78 ? 7.992 9.219 12.469 1 97.19 78 GLY B C 1
ATOM 1825 O O . GLY B 1 78 ? 8.133 9.711 13.586 1 97.19 78 GLY B O 1
ATOM 1826 N N . VAL B 1 79 ? 7.777 9.953 11.445 1 97.62 79 VAL B N 1
ATOM 1827 C CA . VAL B 1 79 ? 7.684 11.406 11.523 1 97.62 79 VAL B CA 1
ATOM 1828 C C . VAL B 1 79 ? 6.492 11.797 12.391 1 97.62 79 VAL B C 1
ATOM 1830 O O . VAL B 1 79 ? 6.605 12.672 13.25 1 97.62 79 VAL B O 1
ATOM 1833 N N . VAL B 1 80 ? 5.348 11.172 12.18 1 97.81 80 VAL B N 1
ATOM 1834 C CA . VAL B 1 80 ? 4.145 11.461 12.953 1 97.81 80 VAL B CA 1
ATOM 1835 C C . VAL B 1 80 ? 4.395 11.18 14.43 1 97.81 80 VAL B C 1
ATOM 1837 O O . VAL B 1 80 ? 4.074 12 15.289 1 97.81 80 VAL B O 1
ATOM 1840 N N . LYS B 1 81 ? 5.012 10.062 14.672 1 97.38 81 LYS B N 1
ATOM 1841 C CA . LYS B 1 81 ? 5.191 9.57 16.031 1 97.38 81 LYS B CA 1
ATOM 1842 C C . LYS B 1 81 ? 6.289 10.344 16.766 1 97.38 81 LYS B C 1
ATOM 1844 O O . LYS B 1 81 ? 6.082 10.836 17.875 1 97.38 81 LYS B O 1
ATOM 1849 N N . ASP B 1 82 ? 7.402 10.445 16.141 1 96.81 82 ASP B N 1
ATOM 1850 C CA . ASP B 1 82 ? 8.586 10.984 16.812 1 96.81 82 ASP B CA 1
ATOM 1851 C C . ASP B 1 82 ? 8.438 12.492 17.047 1 96.81 82 ASP B C 1
ATOM 1853 O O . ASP B 1 82 ? 8.992 13.023 18.016 1 96.81 82 ASP B O 1
ATOM 1857 N N . LEU B 1 83 ? 7.641 13.188 16.281 1 97 83 LEU B N 1
ATOM 1858 C CA . LEU B 1 83 ? 7.398 14.609 16.469 1 97 83 LEU B CA 1
ATOM 1859 C C . LEU B 1 83 ? 6.082 14.844 17.203 1 97 83 LEU B C 1
ATOM 1861 O O . LEU B 1 83 ? 5.684 15.992 17.422 1 97 83 LEU B O 1
ATOM 1865 N N . ASP B 1 84 ? 5.379 13.773 17.469 1 97 84 ASP B N 1
ATOM 1866 C CA . ASP B 1 84 ? 4.09 13.836 18.156 1 97 84 ASP B CA 1
ATOM 1867 C C . ASP B 1 84 ? 3.139 14.805 17.438 1 97 84 ASP B C 1
ATOM 1869 O O . ASP B 1 84 ? 2.518 15.656 18.078 1 97 84 ASP B O 1
ATOM 1873 N N . LEU B 1 85 ? 3.086 14.719 16.141 1 97.69 85 LEU B N 1
ATOM 1874 C CA . LEU B 1 85 ? 2.375 15.688 15.32 1 97.69 85 LEU B CA 1
ATOM 1875 C C . LEU B 1 85 ? 0.869 15.578 15.523 1 97.69 85 LEU B C 1
ATOM 1877 O O . LEU B 1 85 ? 0.163 16.594 15.539 1 97.69 85 LEU B O 1
ATOM 1881 N N . LEU B 1 86 ? 0.356 14.414 15.688 1 97.56 86 LEU B N 1
ATOM 1882 C CA . LEU B 1 86 ? -1.081 14.211 15.836 1 97.56 86 LEU B CA 1
ATOM 1883 C C . LEU B 1 86 ? -1.599 14.906 17.094 1 97.56 86 LEU B C 1
ATOM 1885 O O . LEU B 1 86 ? -2.588 15.641 17.031 1 97.56 86 LEU B O 1
ATOM 1889 N N . GLU B 1 87 ? -0.949 14.695 18.141 1 97.12 87 GLU B N 1
ATOM 1890 C CA . GLU B 1 87 ? -1.373 15.297 19.391 1 97.12 87 GLU B CA 1
ATOM 1891 C C . GLU B 1 87 ? -1.28 16.812 19.344 1 97.12 87 GLU B C 1
ATOM 1893 O O . GLU B 1 87 ? -2.178 17.516 19.812 1 97.12 87 GLU B O 1
ATOM 1898 N N . LYS B 1 88 ? -0.232 17.312 18.781 1 96.31 88 LYS B N 1
ATOM 1899 C CA . LYS B 1 88 ? -0.035 18.766 18.688 1 96.31 88 LYS B CA 1
ATOM 1900 C C . LYS B 1 88 ? -1.14 19.406 17.859 1 96.31 88 LYS B C 1
ATOM 1902 O O . LYS B 1 88 ? -1.639 20.484 18.219 1 96.31 88 LYS B O 1
ATOM 1907 N N . VAL B 1 89 ? -1.475 18.75 16.766 1 96.5 89 VAL B N 1
ATOM 1908 C CA . VAL B 1 89 ? -2.525 19.297 15.914 1 96.5 89 VAL B CA 1
ATOM 1909 C C . VAL B 1 89 ? -3.877 19.172 16.609 1 96.5 89 VAL B C 1
ATOM 1911 O O . VAL B 1 89 ? -4.684 20.109 16.578 1 96.5 89 VAL B O 1
ATOM 1914 N N . ARG B 1 90 ? -4.109 18.094 17.281 1 94.88 90 ARG B N 1
ATOM 1915 C CA . ARG B 1 90 ? -5.367 17.844 17.969 1 94.88 90 ARG B CA 1
ATOM 1916 C C . ARG B 1 90 ? -5.59 18.859 19.094 1 94.88 90 ARG B C 1
ATOM 1918 O O . ARG B 1 90 ? -6.715 19.312 19.312 1 94.88 90 ARG B O 1
ATOM 1925 N N . THR B 1 91 ? -4.523 19.234 19.734 1 95.44 91 THR B N 1
ATOM 1926 C CA . THR B 1 91 ? -4.621 20.156 20.859 1 95.44 91 THR B CA 1
ATOM 1927 C C . THR B 1 91 ? -4.348 21.594 20.422 1 95.44 91 THR B C 1
ATOM 1929 O O . THR B 1 91 ? -4.25 22.484 21.266 1 95.44 91 THR B O 1
ATOM 1932 N N . ARG B 1 92 ? -4.133 21.797 19.172 1 92.94 92 ARG B N 1
ATOM 1933 C CA . ARG B 1 92 ? -3.93 23.125 18.594 1 92.94 92 ARG B CA 1
ATOM 1934 C C . ARG B 1 92 ? -2.73 23.828 19.219 1 92.94 92 ARG B C 1
ATOM 1936 O O . ARG B 1 92 ? -2.799 25.016 19.547 1 92.94 92 ARG B O 1
ATOM 1943 N N . GLN B 1 93 ? -1.719 23.094 19.391 1 92.25 93 GLN B N 1
ATOM 1944 C CA . GLN B 1 93 ? -0.467 23.672 19.875 1 92.25 93 GLN B CA 1
ATOM 1945 C C . GLN B 1 93 ? 0.269 24.406 18.766 1 92.25 93 GLN B C 1
ATOM 1947 O O . GLN B 1 93 ? 0.04 24.156 17.578 1 92.25 93 GLN B O 1
ATOM 1952 N N . LYS B 1 94 ? 1.15 25.312 19.25 1 90.88 94 LYS B N 1
ATOM 1953 C CA . LYS B 1 94 ? 2.008 25.984 18.281 1 90.88 94 LYS B CA 1
ATOM 1954 C C . LYS B 1 94 ? 3.037 25.016 17.688 1 90.88 94 LYS B C 1
ATOM 1956 O O . LYS B 1 94 ? 3.74 24.328 18.422 1 90.88 94 LYS B O 1
ATOM 1961 N N . LEU B 1 95 ? 3.062 25 16.406 1 92.88 95 LEU B N 1
ATOM 1962 C CA . LEU B 1 95 ? 3.971 24.094 15.711 1 92.88 95 LEU B CA 1
ATOM 1963 C C . LEU B 1 95 ? 5.344 24.734 15.539 1 92.88 95 LEU B C 1
ATOM 1965 O O . LEU B 1 95 ? 5.449 25.891 15.125 1 92.88 95 LEU B O 1
ATOM 1969 N N . SER B 1 96 ? 6.367 24.016 15.906 1 93.81 96 SER B N 1
ATOM 1970 C CA . SER B 1 96 ? 7.738 24.469 15.711 1 93.81 96 SER B CA 1
ATOM 1971 C C . SER B 1 96 ? 8.141 24.391 14.242 1 93.81 96 SER B C 1
ATOM 1973 O O . SER B 1 96 ? 7.398 23.844 13.414 1 93.81 96 SER B O 1
ATOM 1975 N N . GLU B 1 97 ? 9.281 24.922 13.945 1 93.56 97 GLU B N 1
ATOM 1976 C CA . GLU B 1 97 ? 9.805 24.812 12.586 1 93.56 97 GLU B CA 1
ATOM 1977 C C . GLU B 1 97 ? 10.047 23.359 12.188 1 93.56 97 GLU B C 1
ATOM 1979 O O . GLU B 1 97 ? 9.797 22.969 11.047 1 93.56 97 GLU B O 1
ATOM 1984 N N . LYS B 1 98 ? 10.484 22.625 13.109 1 95.5 98 LYS B N 1
ATOM 1985 C CA . LYS B 1 98 ? 10.719 21.203 12.852 1 95.5 98 LYS B CA 1
ATOM 1986 C C . LYS B 1 98 ? 9.406 20.469 12.586 1 95.5 98 LYS B C 1
ATOM 1988 O O . LYS B 1 98 ? 9.344 19.578 11.734 1 95.5 98 LYS B O 1
ATOM 1993 N N . ASP B 1 99 ? 8.406 20.797 13.328 1 96 99 ASP B N 1
ATOM 1994 C CA . ASP B 1 99 ? 7.086 20.234 13.102 1 96 99 ASP B CA 1
ATOM 1995 C C . ASP B 1 99 ? 6.59 20.531 11.688 1 96 99 ASP B C 1
ATOM 1997 O O . ASP B 1 99 ? 6.043 19.656 11.016 1 96 99 ASP B O 1
ATOM 2001 N N . LEU B 1 100 ? 6.793 21.75 11.242 1 95.56 100 LEU B N 1
ATOM 2002 C CA . LEU B 1 100 ? 6.34 22.172 9.922 1 95.56 100 LEU B CA 1
ATOM 2003 C C . LEU B 1 100 ? 7.117 21.453 8.828 1 95.56 100 LEU B C 1
ATOM 2005 O O . LEU B 1 100 ? 6.551 21.094 7.793 1 95.56 100 LEU B O 1
ATOM 2009 N N . GLU B 1 101 ? 8.352 21.281 9.086 1 96.38 101 GLU B N 1
ATOM 2010 C CA . GLU B 1 101 ? 9.164 20.516 8.141 1 96.38 101 GLU B CA 1
ATOM 2011 C C . GLU B 1 101 ? 8.664 19.078 8.031 1 96.38 101 GLU B C 1
ATOM 2013 O O . GLU B 1 101 ? 8.602 18.516 6.934 1 96.38 101 GLU B O 1
ATOM 2018 N N . GLY B 1 102 ? 8.398 18.484 9.18 1 97.5 102 GLY B N 1
ATOM 2019 C CA . GLY B 1 102 ? 7.832 17.156 9.188 1 97.5 102 GLY B CA 1
ATOM 2020 C C . GLY B 1 102 ? 6.508 17.062 8.453 1 97.5 102 GLY B C 1
ATOM 2021 O O . GLY B 1 102 ? 6.281 16.125 7.68 1 97.5 102 GLY B O 1
ATOM 2022 N N . MET B 1 103 ? 5.711 18.047 8.688 1 97.5 103 MET B N 1
ATOM 2023 C CA . MET B 1 103 ? 4.422 18.109 8.008 1 97.5 103 MET B CA 1
ATOM 2024 C C . MET B 1 103 ? 4.605 18.25 6.504 1 97.5 103 MET B C 1
ATOM 2026 O O . MET B 1 103 ? 3.9 17.609 5.723 1 97.5 103 MET B O 1
ATOM 2030 N N . GLU B 1 104 ? 5.473 19.125 6.148 1 97.38 104 GLU B N 1
ATOM 2031 C CA . GLU B 1 104 ? 5.766 19.312 4.73 1 97.38 104 GLU B CA 1
ATOM 2032 C C . GLU B 1 104 ? 6.203 18 4.082 1 97.38 104 GLU B C 1
ATOM 2034 O O . GLU B 1 104 ? 5.738 17.656 2.994 1 97.38 104 GLU B O 1
ATOM 2039 N N . TYR B 1 105 ? 7.07 17.312 4.754 1 97.62 105 TYR B N 1
ATOM 2040 C CA . TYR B 1 105 ? 7.516 16.031 4.25 1 97.62 105 TYR B CA 1
ATOM 2041 C C . TYR B 1 105 ? 6.34 15.078 4.059 1 97.62 105 TYR B C 1
ATOM 2043 O O . TYR B 1 105 ? 6.227 14.422 3.02 1 97.62 105 TYR B O 1
ATOM 2051 N N . LEU B 1 106 ? 5.496 14.953 5.074 1 98.12 106 LEU B N 1
ATOM 2052 C CA . LEU B 1 106 ? 4.363 14.031 5.031 1 98.12 106 LEU B CA 1
ATOM 2053 C C . LEU B 1 106 ? 3.426 14.383 3.881 1 98.12 106 LEU B C 1
ATOM 2055 O O . LEU B 1 106 ? 3.014 13.508 3.119 1 98.12 106 LEU B O 1
ATOM 2059 N N . LEU B 1 107 ? 3.146 15.648 3.779 1 98.06 107 LEU B N 1
ATOM 2060 C CA . LEU B 1 107 ? 2.225 16.109 2.748 1 98.06 107 LEU B CA 1
ATOM 2061 C C . LEU B 1 107 ? 2.828 15.93 1.358 1 98.06 107 LEU B C 1
ATOM 2063 O O . LEU B 1 107 ? 2.137 15.516 0.426 1 98.06 107 LEU B O 1
ATOM 2067 N N . TRP B 1 108 ? 4.074 16.219 1.229 1 97.19 108 TRP B N 1
ATOM 2068 C CA . TRP B 1 108 ? 4.777 15.992 -0.028 1 97.19 108 TRP B CA 1
ATOM 2069 C C . TRP B 1 108 ? 4.797 14.516 -0.383 1 97.19 108 TRP B C 1
ATOM 2071 O O . TRP B 1 108 ? 4.48 14.133 -1.513 1 97.19 108 TRP B O 1
ATOM 2081 N N . SER B 1 109 ? 5.188 13.695 0.544 1 97.12 109 SER B N 1
ATOM 2082 C CA . SER B 1 109 ? 5.266 12.25 0.353 1 97.12 109 SER B CA 1
ATOM 2083 C C . SER B 1 109 ? 3.93 11.68 -0.113 1 97.12 109 SER B C 1
ATOM 2085 O O . SER B 1 109 ? 3.887 10.852 -1.021 1 97.12 109 SER B O 1
ATOM 2087 N N . LEU B 1 110 ? 2.846 12.133 0.481 1 96.94 110 LEU B N 1
ATOM 2088 C CA . LEU B 1 110 ? 1.51 11.688 0.101 1 96.94 110 LEU B CA 1
ATOM 2089 C C . LEU B 1 110 ? 1.144 12.188 -1.291 1 96.94 110 LEU B C 1
ATOM 2091 O O . LEU B 1 110 ? 0.439 11.508 -2.039 1 96.94 110 LEU B O 1
ATOM 2095 N N . SER B 1 111 ? 1.629 13.328 -1.663 1 95.81 111 SER B N 1
ATOM 2096 C CA . SER B 1 111 ? 1.262 13.969 -2.922 1 95.81 111 SER B CA 1
ATOM 2097 C C . SER B 1 111 ? 1.957 13.305 -4.105 1 95.81 111 SER B C 1
ATOM 2099 O O . SER B 1 111 ? 1.368 13.164 -5.18 1 95.81 111 SER B O 1
ATOM 2101 N N . VAL B 1 112 ? 3.162 12.852 -3.904 1 95.38 112 VAL B N 1
ATOM 2102 C CA . VAL B 1 112 ? 3.932 12.344 -5.035 1 95.38 112 VAL B CA 1
ATOM 2103 C C . VAL B 1 112 ? 3.807 10.82 -5.102 1 95.38 112 VAL B C 1
ATOM 2105 O O . VAL B 1 112 ? 4.195 10.203 -6.094 1 95.38 112 VAL B O 1
ATOM 2108 N N . SER B 1 113 ? 3.316 10.234 -4.055 1 94.5 113 SER B N 1
ATOM 2109 C CA . SER B 1 113 ? 3.207 8.781 -3.99 1 94.5 113 SER B CA 1
ATOM 2110 C C . SER B 1 113 ? 2.373 8.234 -5.145 1 94.5 113 SER B C 1
ATOM 2112 O O . SER B 1 113 ? 1.345 8.812 -5.5 1 94.5 113 SER B O 1
ATOM 2114 N N . LYS B 1 114 ? 2.773 7.09 -5.676 1 94.62 114 LYS B N 1
ATOM 2115 C CA . LYS B 1 114 ? 2.037 6.414 -6.742 1 94.62 114 LYS B CA 1
ATOM 2116 C C . LYS B 1 114 ? 1.289 5.195 -6.211 1 94.62 114 LYS B C 1
ATOM 2118 O O . LYS B 1 114 ? 0.914 4.309 -6.977 1 94.62 114 LYS B O 1
ATOM 2123 N N . GLU B 1 115 ? 1.093 5.207 -4.984 1 93.12 115 GLU B N 1
ATOM 2124 C CA . GLU B 1 115 ? 0.437 4.066 -4.344 1 93.12 115 GLU B CA 1
ATOM 2125 C C . GLU B 1 115 ? -0.98 3.877 -4.879 1 93.12 115 GLU B C 1
ATOM 2127 O O . GLU B 1 115 ? -1.413 2.748 -5.117 1 93.12 115 GLU B O 1
ATOM 2132 N N . ARG B 1 116 ? -1.69 4.91 -5.125 1 93.94 116 ARG B N 1
ATOM 2133 C CA . ARG B 1 116 ? -3.053 4.836 -5.641 1 93.94 116 ARG B CA 1
ATOM 2134 C C . ARG B 1 116 ? -3.09 4.141 -6.996 1 93.94 116 ARG B C 1
ATOM 2136 O O . ARG B 1 116 ? -3.928 3.266 -7.23 1 93.94 116 ARG B O 1
ATOM 2143 N N . SER B 1 117 ? -2.213 4.586 -7.812 1 93.88 117 SER B N 1
ATOM 2144 C CA . SER B 1 117 ? -2.125 3.994 -9.141 1 93.88 117 SER B CA 1
ATOM 2145 C C . SER B 1 117 ? -1.775 2.512 -9.07 1 93.88 117 SER B C 1
ATOM 2147 O O . SER B 1 117 ? -2.359 1.692 -9.781 1 93.88 117 SER B O 1
ATOM 2149 N N . ASN B 1 118 ? -0.873 2.189 -8.164 1 94.44 118 ASN B N 1
ATOM 2150 C CA . ASN B 1 118 ? -0.493 0.792 -7.996 1 94.44 118 ASN B CA 1
ATOM 2151 C C . ASN B 1 118 ? -1.677 -0.06 -7.543 1 94.44 118 ASN B C 1
ATOM 2153 O O . ASN B 1 118 ? -1.927 -1.129 -8.102 1 94.44 118 ASN B O 1
ATOM 2157 N N . TYR B 1 119 ? -2.404 0.458 -6.609 1 95.19 119 TYR B N 1
ATOM 2158 C CA . TYR B 1 119 ? -3.551 -0.284 -6.102 1 95.19 119 TYR B CA 1
ATOM 2159 C C . TYR B 1 119 ? -4.621 -0.436 -7.176 1 95.19 119 TYR B C 1
ATOM 2161 O O . TYR B 1 119 ? -5.266 -1.482 -7.273 1 95.19 119 TYR B O 1
ATOM 2169 N N . LEU B 1 120 ? -4.809 0.536 -7.961 1 93.56 120 LEU B N 1
ATOM 2170 C CA . LEU B 1 120 ? -5.773 0.487 -9.047 1 93.56 120 LEU B CA 1
ATOM 2171 C C . LEU B 1 120 ? -5.375 -0.562 -10.086 1 93.56 120 LEU B C 1
ATOM 2173 O O . LEU B 1 120 ? -6.215 -1.337 -10.547 1 93.56 120 LEU B O 1
ATOM 2177 N N . VAL B 1 121 ? -4.195 -0.574 -10.422 1 90.69 121 VAL B N 1
ATOM 2178 C CA . VAL B 1 121 ? -3.693 -1.522 -11.406 1 90.69 121 VAL B CA 1
ATOM 2179 C C . VAL B 1 121 ? -3.838 -2.947 -10.875 1 90.69 121 VAL B C 1
ATOM 2181 O O . VAL B 1 121 ? -4.312 -3.836 -11.586 1 90.69 121 VAL B O 1
ATOM 2184 N N . ILE B 1 122 ? -3.404 -3.117 -9.633 1 93 122 ILE B N 1
ATOM 2185 C CA . ILE B 1 122 ? -3.535 -4.43 -9 1 93 122 ILE B CA 1
ATOM 2186 C C . ILE B 1 122 ? -4.992 -4.879 -9.055 1 93 122 ILE B C 1
ATOM 2188 O O . ILE B 1 122 ? -5.289 -6.008 -9.453 1 93 122 ILE B O 1
ATOM 2192 N N . SER B 1 123 ? -5.934 -4.008 -8.742 1 94.12 123 SER B N 1
ATOM 2193 C CA . SER B 1 123 ? -7.359 -4.328 -8.711 1 94.12 123 SER B CA 1
ATOM 2194 C C . SER B 1 123 ? -7.891 -4.633 -10.109 1 94.12 123 SER B C 1
ATOM 2196 O O . SER B 1 123 ? -8.578 -5.633 -10.312 1 94.12 123 SER B O 1
ATOM 2198 N N . LEU B 1 124 ? -7.547 -3.82 -11.047 1 93.38 124 LEU B N 1
ATOM 2199 C CA . LEU B 1 124 ? -8.023 -3.984 -12.414 1 93.38 124 LEU B CA 1
ATOM 2200 C C . LEU B 1 124 ? -7.523 -5.297 -13.008 1 93.38 124 LEU B C 1
ATOM 2202 O O . LEU B 1 124 ? -8.297 -6.043 -13.609 1 93.38 124 LEU B O 1
ATOM 2206 N N . PHE B 1 125 ? -6.297 -5.598 -12.812 1 91.38 125 PHE B N 1
ATOM 2207 C CA . PHE B 1 125 ? -5.727 -6.809 -13.391 1 91.38 125 PHE B CA 1
ATOM 2208 C C . PHE B 1 125 ? -6.219 -8.047 -12.648 1 91.38 125 PHE B C 1
ATOM 2210 O O . PHE B 1 125 ? -6.246 -9.141 -13.211 1 91.38 125 PHE B O 1
ATOM 2217 N N . SER B 1 126 ? -6.574 -7.816 -11.398 1 93.12 126 SER B N 1
ATOM 2218 C CA . SER B 1 126 ? -7.199 -8.922 -10.68 1 93.12 126 SER B CA 1
ATOM 2219 C C . SER B 1 126 ? -8.562 -9.266 -11.281 1 93.12 126 SER B C 1
ATOM 2221 O O . SER B 1 126 ? -8.891 -10.445 -11.453 1 93.12 126 SER B O 1
ATOM 2223 N N . VAL B 1 127 ? -9.328 -8.266 -11.609 1 93.62 127 VAL B N 1
ATOM 2224 C CA . VAL B 1 127 ? -10.625 -8.5 -12.227 1 93.62 127 VAL B CA 1
ATOM 2225 C C . VAL B 1 127 ? -10.445 -9.195 -13.578 1 93.62 127 VAL B C 1
ATOM 2227 O O . VAL B 1 127 ? -11.102 -10.203 -13.859 1 93.62 127 VAL B O 1
ATOM 2230 N N . ILE B 1 128 ? -9.508 -8.734 -14.367 1 92.69 128 ILE B N 1
ATOM 2231 C CA . ILE B 1 128 ? -9.219 -9.305 -15.672 1 92.69 128 ILE B CA 1
ATOM 2232 C C . ILE B 1 128 ? -8.789 -10.758 -15.523 1 92.69 128 ILE B C 1
ATOM 2234 O O . ILE B 1 128 ? -9.258 -11.633 -16.25 1 92.69 128 ILE B O 1
ATOM 2238 N N . ALA B 1 129 ? -7.906 -11.055 -14.57 1 90.81 129 ALA B N 1
ATOM 2239 C CA . ALA B 1 129 ? -7.379 -12.398 -14.344 1 90.81 129 ALA B CA 1
ATOM 2240 C C . ALA B 1 129 ? -8.492 -13.367 -13.938 1 90.81 129 ALA B C 1
ATOM 2242 O O . ALA B 1 129 ? -8.555 -14.492 -14.438 1 90.81 129 ALA B O 1
ATOM 2243 N N . VAL B 1 130 ? -9.359 -12.914 -13.102 1 91.5 130 VAL B N 1
ATOM 2244 C CA . VAL B 1 130 ? -10.461 -13.758 -12.648 1 91.5 130 VAL B CA 1
ATOM 2245 C C . VAL B 1 130 ? -11.398 -14.047 -13.812 1 91.5 130 VAL B C 1
ATOM 2247 O O . VAL B 1 130 ? -11.805 -15.195 -14.016 1 91.5 130 VAL B O 1
ATOM 2250 N N . CYS B 1 131 ? -11.711 -13.062 -14.578 1 91.88 131 CYS B N 1
ATOM 2251 C CA . CYS B 1 131 ? -12.578 -13.242 -15.734 1 91.88 131 CYS B CA 1
ATOM 2252 C C . CYS B 1 131 ? -11.953 -14.203 -16.734 1 91.88 131 CYS B C 1
ATOM 2254 O O . CYS B 1 131 ? -12.625 -15.117 -17.234 1 91.88 131 CYS B O 1
ATOM 2256 N N . LEU B 1 132 ? -10.695 -14.016 -17.016 1 88.69 132 LEU B N 1
ATOM 2257 C CA . LEU B 1 132 ? -9.992 -14.883 -17.969 1 88.69 132 LEU B CA 1
ATOM 2258 C C . LEU B 1 132 ? -9.938 -16.312 -17.453 1 88.69 132 LEU B C 1
ATOM 2260 O O . LEU B 1 132 ? -10.141 -17.266 -18.219 1 88.69 132 LEU B O 1
ATOM 2264 N N . SER B 1 133 ? -9.672 -16.469 -16.188 1 88 133 SER B N 1
ATOM 2265 C CA . SER B 1 133 ? -9.594 -17.797 -15.594 1 88 133 SER B CA 1
ATOM 2266 C C . SER B 1 133 ? -10.945 -18.5 -15.648 1 88 133 SER B C 1
ATOM 2268 O O . SER B 1 133 ? -11.016 -19.688 -15.961 1 88 133 SER B O 1
ATOM 2270 N N . LEU B 1 134 ? -11.953 -17.781 -15.375 1 88.31 134 LEU B N 1
ATOM 2271 C CA . LEU B 1 134 ? -13.297 -18.359 -15.43 1 88.31 134 LEU B CA 1
ATOM 2272 C C . LEU B 1 134 ? -13.656 -18.75 -16.859 1 88.31 134 LEU B C 1
ATOM 2274 O O . LEU B 1 134 ? -14.242 -19.812 -17.078 1 88.31 134 LEU B O 1
ATOM 2278 N N . CYS B 1 135 ? -13.273 -17.953 -17.812 1 88.88 135 CYS B N 1
ATOM 2279 C CA . CYS B 1 135 ? -13.523 -18.25 -19.219 1 88.88 135 CYS B CA 1
ATOM 2280 C C . CYS B 1 135 ? -12.766 -19.5 -19.656 1 88.88 135 CYS B C 1
ATOM 2282 O O . CYS B 1 135 ? -13.281 -20.312 -20.422 1 88.88 135 CYS B O 1
ATOM 2284 N N . LEU B 1 136 ? -11.594 -19.734 -19.172 1 83.88 136 LEU B N 1
ATOM 2285 C CA . LEU B 1 136 ? -10.789 -20.922 -19.469 1 83.88 136 LEU B CA 1
ATOM 2286 C C . LEU B 1 136 ? -11.367 -22.156 -18.797 1 83.88 136 LEU B C 1
ATOM 2288 O O . LEU B 1 136 ? -11.484 -23.219 -19.422 1 83.88 136 LEU B O 1
ATOM 2292 N N . ASP B 1 137 ? -11.797 -21.969 -17.594 1 84.75 137 ASP B N 1
ATOM 2293 C CA . ASP B 1 137 ? -12.336 -23.094 -16.828 1 84.75 137 ASP B CA 1
ATOM 2294 C C . ASP B 1 137 ? -13.664 -23.562 -17.422 1 84.75 137 ASP B C 1
ATOM 2296 O O . ASP B 1 137 ? -13.969 -24.766 -17.391 1 84.75 137 ASP B O 1
ATOM 2300 N N . LEU B 1 138 ? -14.352 -22.594 -17.953 1 87.81 138 LEU B N 1
ATOM 2301 C CA . LEU B 1 138 ? -15.656 -22.906 -18.516 1 87.81 138 LEU B CA 1
ATOM 2302 C C . LEU B 1 138 ? -15.523 -23.359 -19.969 1 87.81 138 LEU B C 1
ATOM 2304 O O . LEU B 1 138 ? -16.516 -23.766 -20.578 1 87.81 138 LEU B O 1
ATOM 2308 N N . GLY B 1 139 ? -14.359 -23.312 -20.516 1 84.75 139 GLY B N 1
ATOM 2309 C CA . GLY B 1 139 ? -14.125 -23.766 -21.875 1 84.75 139 GLY B CA 1
ATOM 2310 C C . GLY B 1 139 ? -14.516 -22.75 -22.922 1 84.75 139 GLY B C 1
ATOM 2311 O O . GLY B 1 139 ? -14.656 -23.094 -24.109 1 84.75 139 GLY B O 1
ATOM 2312 N N . ILE B 1 140 ? -14.812 -21.578 -22.484 1 84.38 140 ILE B N 1
ATOM 2313 C CA . ILE B 1 140 ? -15.156 -20.516 -23.422 1 84.38 140 ILE B CA 1
ATOM 2314 C C . ILE B 1 140 ? -13.922 -20.109 -24.234 1 84.38 140 ILE B C 1
ATOM 2316 O O . ILE B 1 140 ? -14.008 -19.891 -25.438 1 84.38 140 ILE B O 1
ATOM 2320 N N . LEU B 1 141 ? -12.836 -20.031 -23.469 1 72 141 LEU B N 1
ATOM 2321 C CA . LEU B 1 141 ? -11.539 -19.781 -24.078 1 72 141 LEU B CA 1
ATOM 2322 C C . LEU B 1 141 ? -10.703 -21.062 -24.141 1 72 141 LEU B C 1
ATOM 2324 O O . LEU B 1 141 ? -10.617 -21.781 -23.141 1 72 141 LEU B O 1
ATOM 2328 N N . LYS B 1 142 ? -10.445 -21.484 -25.312 1 70.38 142 LYS B N 1
ATOM 2329 C CA . LYS B 1 142 ? -9.641 -22.703 -25.469 1 70.38 142 LYS B CA 1
ATOM 2330 C C . LYS B 1 142 ? -8.18 -22.359 -25.75 1 70.38 142 LYS B C 1
ATOM 2332 O O . LYS B 1 142 ? -7.887 -21.562 -26.656 1 70.38 142 LYS B O 1
ATOM 2337 N N . LEU B 1 143 ? -7.324 -22.531 -24.625 1 62.56 143 LEU B N 1
ATOM 2338 C CA . LEU B 1 143 ? -5.891 -22.406 -24.891 1 62.56 143 LEU B CA 1
ATOM 2339 C C . LEU B 1 143 ? -5.242 -23.781 -24.984 1 62.56 143 LEU B C 1
ATOM 2341 O O . LEU B 1 143 ? -5.672 -24.734 -24.328 1 62.56 143 LEU B O 1
#

Foldseek 3Di:
DPPPPPPPPPDDDQDDDDDPVVLVVLLVLLLLLLLLVLCLLVQVVVDPVSSVVSPVSSVVSVVVNVVVVVVLVVSLVCLCPVLVLVVCVVVVHDADPSSVVSVVSNVVSVVSHCVVVSVVSSVVSNVVSVVVNVCVVVVVDDD/DPPPPPPPPPPDDQDDDDDPVVLVVLLVLLLLLLLLVLCLLVQVVVDPVSSVVSPVSSVVSVVVNVVVVVVLVVSLVCLCPVLVLVVCVVVVHDADPSSVVSVVSNVVSVVSHCVVVSVVSSVVSNVVSVVVNVCVVVVVDDD

Solvent-accessible surface area (backbone atoms only — not comparable to full-atom values): 15565 Å² total; per-residue (Å²): 135,82,79,73,76,71,77,72,65,80,74,85,76,76,78,79,83,80,55,69,69,59,55,50,50,45,50,49,37,41,50,54,17,44,52,35,56,46,40,31,68,62,29,47,72,74,33,67,65,52,21,49,52,35,43,53,52,14,46,53,30,39,29,56,31,29,46,51,49,24,53,52,45,47,50,51,38,43,51,41,59,77,65,44,45,45,60,37,53,71,68,66,50,88,73,50,72,66,51,48,51,44,47,38,47,50,42,46,52,55,67,70,51,59,60,42,61,49,23,47,50,45,28,53,46,38,53,53,34,53,53,52,49,51,33,42,75,70,57,74,43,82,129,133,80,79,74,75,71,75,72,68,81,73,85,75,76,78,79,81,79,56,68,69,59,54,50,49,46,50,49,36,40,50,54,18,44,53,34,56,46,40,31,67,62,29,47,71,74,34,67,66,52,21,49,53,36,42,53,51,14,45,52,30,39,29,55,31,30,47,52,50,24,53,52,44,47,51,52,39,45,50,40,58,77,65,41,44,47,61,36,55,71,67,66,50,87,74,49,72,66,52,48,50,45,48,37,46,49,44,46,52,55,67,70,52,59,59,43,59,49,24,47,50,45,27,52,46,35,54,51,34,50,52,52,49,51,33,43,76,68,58,75,43,83,130